Protein AF-A0A6J6JQT6-F1 (afdb_monomer_lite)

Structure (mmCIF, N/CA/C/O backbone):
data_AF-A0A6J6JQT6-F1
#
_entry.id   AF-A0A6J6JQT6-F1
#
loop_
_atom_site.group_PDB
_atom_site.id
_atom_site.type_symbol
_atom_site.label_atom_id
_atom_site.label_alt_id
_atom_site.label_comp_id
_atom_site.label_asym_id
_atom_site.label_entity_id
_atom_site.label_seq_id
_atom_site.pdbx_PDB_ins_code
_atom_site.Cartn_x
_atom_site.Cartn_y
_atom_site.Cartn_z
_atom_site.occupancy
_atom_site.B_iso_or_equiv
_atom_site.auth_seq_id
_atom_site.auth_comp_id
_atom_site.auth_asym_id
_atom_site.auth_atom_id
_atom_site.pdbx_PDB_model_num
ATOM 1 N N . MET A 1 1 ? 18.005 -13.190 -7.954 1.00 59.72 1 MET A N 1
ATOM 2 C CA . MET A 1 1 ? 16.570 -12.938 -8.196 1.00 59.72 1 MET A CA 1
ATOM 3 C C . MET A 1 1 ? 15.894 -12.892 -6.841 1.00 59.72 1 MET A C 1
ATOM 5 O O . MET A 1 1 ? 16.070 -13.837 -6.083 1.00 59.72 1 MET A O 1
ATOM 9 N N . LEU A 1 2 ? 15.245 -11.779 -6.509 1.00 81.69 2 LEU A N 1
ATOM 10 C CA . LEU A 1 2 ? 14.696 -11.498 -5.175 1.00 81.69 2 LEU A CA 1
ATOM 11 C C . LEU A 1 2 ? 13.167 -11.343 -5.189 1.00 81.69 2 LEU A C 1
ATOM 13 O O . LEU A 1 2 ? 12.506 -11.721 -4.227 1.00 81.69 2 LEU A O 1
ATOM 17 N N . GLY A 1 3 ? 12.603 -10.911 -6.319 1.00 88.94 3 GLY A N 1
ATOM 18 C CA . GLY A 1 3 ? 11.165 -10.888 -6.566 1.00 88.94 3 GLY A CA 1
ATOM 19 C C . GLY A 1 3 ? 10.848 -11.055 -8.050 1.00 88.94 3 GLY A C 1
ATOM 20 O O . GLY A 1 3 ? 11.709 -10.833 -8.906 1.00 88.94 3 GLY A O 1
ATOM 21 N N . VAL A 1 4 ? 9.614 -11.452 -8.354 1.00 93.75 4 VAL A N 1
ATOM 22 C CA . VAL A 1 4 ? 9.109 -11.604 -9.723 1.00 93.75 4 VAL A CA 1
ATOM 23 C C . VAL A 1 4 ? 7.659 -11.160 -9.807 1.00 93.75 4 VAL A C 1
ATOM 25 O O . VAL A 1 4 ? 6.870 -11.430 -8.905 1.00 93.75 4 VAL A O 1
ATOM 28 N N . TYR A 1 5 ? 7.313 -10.516 -10.913 1.00 94.31 5 TYR A N 1
ATOM 29 C CA . TYR A 1 5 ? 5.941 -10.220 -11.293 1.00 94.31 5 TYR A CA 1
ATOM 30 C C . TYR A 1 5 ? 5.740 -10.631 -12.752 1.00 94.31 5 TYR A C 1
ATOM 32 O O . TYR A 1 5 ? 6.575 -10.318 -13.600 1.00 94.31 5 TYR A O 1
ATOM 40 N N . ALA A 1 6 ? 4.641 -11.316 -13.061 1.00 92.25 6 ALA A N 1
ATOM 41 C CA . ALA A 1 6 ? 4.298 -11.699 -14.425 1.00 92.25 6 ALA A CA 1
ATOM 42 C C . ALA A 1 6 ? 2.807 -11.464 -14.691 1.00 92.25 6 ALA A C 1
ATOM 44 O O . ALA A 1 6 ? 1.964 -11.843 -13.879 1.00 92.25 6 ALA A O 1
ATOM 45 N N . ALA A 1 7 ? 2.492 -10.857 -15.835 1.00 88.38 7 ALA A N 1
ATOM 46 C CA . ALA A 1 7 ? 1.126 -10.629 -16.296 1.00 88.38 7 ALA A CA 1
ATOM 47 C C . ALA A 1 7 ? 1.076 -10.666 -17.830 1.00 88.38 7 ALA A C 1
ATOM 49 O O . ALA A 1 7 ? 1.768 -9.905 -18.509 1.00 88.38 7 ALA A O 1
ATOM 50 N N . GLY A 1 8 ? 0.258 -11.561 -18.391 1.00 90.94 8 GLY A N 1
ATOM 51 C CA . GLY A 1 8 ? 0.246 -11.811 -19.834 1.00 90.94 8 GLY A CA 1
ATOM 52 C C . GLY A 1 8 ? 1.621 -12.274 -20.328 1.00 90.94 8 GLY A C 1
ATOM 53 O O . GLY A 1 8 ? 2.189 -13.216 -19.782 1.00 90.94 8 GLY A O 1
ATOM 54 N N . SER A 1 9 ? 2.165 -11.602 -21.346 1.00 91.50 9 SER A N 1
ATOM 55 C CA . SER A 1 9 ? 3.525 -11.847 -21.846 1.00 91.50 9 SER A CA 1
ATOM 56 C C . SER A 1 9 ? 4.610 -11.032 -21.129 1.00 91.50 9 SER A C 1
ATOM 58 O O . SER A 1 9 ? 5.791 -11.215 -21.429 1.00 91.50 9 SER A O 1
ATOM 60 N N . ALA A 1 10 ? 4.246 -10.134 -20.209 1.00 93.00 10 ALA A N 1
ATOM 61 C CA . ALA A 1 10 ? 5.206 -9.328 -19.467 1.00 93.00 10 ALA A CA 1
ATOM 62 C C . ALA A 1 10 ? 5.731 -10.093 -18.243 1.00 93.00 10 ALA A C 1
ATOM 64 O O . ALA A 1 10 ? 4.945 -10.605 -17.444 1.00 93.00 10 ALA A O 1
ATOM 65 N N . VAL A 1 11 ? 7.054 -10.145 -18.083 1.00 96.88 11 VAL A N 1
ATOM 66 C CA . VAL A 1 11 ? 7.742 -10.746 -16.931 1.00 96.88 11 VAL A CA 1
ATOM 67 C C . VAL A 1 11 ? 8.804 -9.774 -16.436 1.00 96.88 11 VAL A C 1
ATOM 69 O O . VAL A 1 11 ? 9.695 -9.384 -17.186 1.00 96.88 11 VAL A O 1
ATOM 72 N N . TYR A 1 12 ? 8.730 -9.419 -15.161 1.00 97.25 12 TYR A N 1
ATOM 73 C CA . TYR A 1 12 ? 9.659 -8.529 -14.480 1.00 97.25 12 TYR A CA 1
ATOM 74 C C . TYR A 1 12 ? 10.339 -9.303 -13.351 1.00 97.25 12 TYR A C 1
ATOM 76 O O . TYR A 1 12 ? 9.660 -9.904 -12.520 1.00 97.25 12 TYR A O 1
ATOM 84 N N . ALA A 1 13 ? 11.669 -9.287 -13.300 1.00 97.50 13 ALA A N 1
ATOM 85 C CA . ALA A 1 13 ? 12.460 -9.977 -12.288 1.00 97.50 13 ALA A CA 1
ATOM 86 C C . ALA A 1 13 ? 13.424 -9.000 -11.603 1.00 97.50 13 ALA A C 1
ATOM 88 O O . ALA A 1 13 ? 14.308 -8.426 -12.239 1.00 97.50 13 ALA A O 1
ATOM 89 N N . ALA A 1 14 ? 13.258 -8.831 -10.293 1.00 97.38 14 ALA A N 1
ATOM 90 C CA . ALA A 1 14 ? 14.135 -8.022 -9.458 1.00 97.38 14 ALA A CA 1
ATOM 91 C C . ALA A 1 14 ? 15.406 -8.825 -9.113 1.00 97.38 14 ALA A C 1
ATOM 93 O O . ALA A 1 14 ? 15.328 -9.991 -8.695 1.00 97.38 14 ALA A O 1
ATOM 94 N N . THR A 1 15 ? 16.587 -8.245 -9.335 1.00 97.31 15 THR A N 1
ATOM 95 C CA . THR A 1 15 ? 17.886 -8.919 -9.177 1.00 97.31 15 THR A CA 1
ATOM 96 C C . THR A 1 15 ? 18.886 -8.060 -8.395 1.00 97.31 15 THR A C 1
ATOM 98 O O . THR A 1 15 ? 18.597 -6.920 -8.054 1.00 97.31 15 THR A O 1
ATOM 101 N N . PHE A 1 16 ? 20.068 -8.607 -8.095 1.00 97.00 16 PHE A N 1
ATOM 102 C CA . PHE A 1 16 ? 21.152 -7.838 -7.472 1.00 97.00 16 PHE A CA 1
ATOM 103 C C . PHE A 1 16 ? 21.826 -6.850 -8.446 1.00 97.00 16 PHE A C 1
ATOM 105 O O . PHE A 1 16 ? 22.481 -5.915 -7.996 1.00 97.00 16 PHE A O 1
ATOM 112 N N . ASP A 1 17 ? 21.634 -7.037 -9.756 1.00 96.88 17 ASP A N 1
ATOM 113 C CA . ASP A 1 17 ? 22.326 -6.316 -10.831 1.00 96.88 17 ASP A CA 1
ATOM 114 C C . ASP A 1 17 ? 21.350 -5.557 -11.753 1.00 96.88 17 ASP A C 1
ATOM 116 O O . ASP A 1 17 ? 21.693 -5.194 -12.877 1.00 96.88 17 ASP A O 1
ATOM 120 N N . GLY A 1 18 ? 20.117 -5.325 -11.297 1.00 97.56 18 GLY A N 1
ATOM 121 C CA . GLY A 1 18 ? 19.094 -4.550 -11.994 1.00 97.56 18 GLY A CA 1
ATOM 122 C C . GLY A 1 18 ? 17.695 -5.166 -11.964 1.00 97.56 18 GLY A C 1
ATOM 123 O O . GLY A 1 18 ? 17.427 -6.188 -11.319 1.00 97.56 18 GLY A O 1
ATOM 124 N N . LEU A 1 19 ? 16.793 -4.535 -12.713 1.00 98.38 19 LEU A N 1
ATOM 125 C CA . LEU A 1 19 ? 15.459 -5.037 -13.022 1.00 98.38 19 LEU A CA 1
ATOM 126 C C . LEU A 1 19 ? 15.453 -5.644 -14.432 1.00 98.38 19 LEU A C 1
ATOM 128 O O . LEU A 1 19 ? 15.528 -4.927 -15.426 1.00 98.38 19 LEU A O 1
ATOM 132 N N . SER A 1 20 ? 15.323 -6.963 -14.530 1.00 98.06 20 SER A N 1
ATOM 133 C CA . SER A 1 20 ? 15.205 -7.666 -15.811 1.00 98.06 20 SER A CA 1
ATOM 134 C C . SER A 1 20 ? 13.759 -7.685 -16.299 1.00 98.06 20 SER A C 1
ATOM 136 O O . SER A 1 20 ? 12.871 -8.131 -15.576 1.00 98.06 20 SER A O 1
ATOM 138 N N . ILE A 1 21 ? 13.523 -7.220 -17.527 1.00 97.81 21 ILE A N 1
ATOM 139 C CA . ILE A 1 21 ? 12.191 -7.054 -18.122 1.00 97.81 21 ILE A CA 1
ATOM 140 C C . ILE A 1 21 ? 12.086 -7.859 -19.418 1.00 97.81 21 ILE A C 1
ATOM 142 O O . ILE A 1 21 ? 12.904 -7.705 -20.321 1.00 97.81 21 ILE A O 1
ATOM 146 N N . SER A 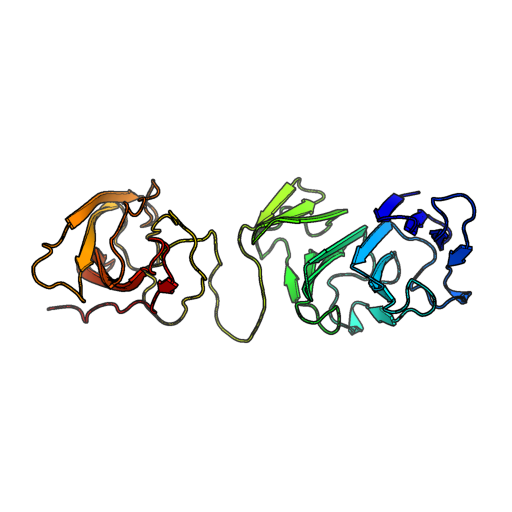1 22 ? 11.048 -8.680 -19.532 1.00 97.44 22 SER A N 1
ATOM 147 C CA . SER A 1 22 ? 10.630 -9.355 -20.759 1.00 97.44 22 SER A CA 1
ATOM 148 C C . SER A 1 22 ? 9.206 -8.945 -21.120 1.00 97.44 22 SER A C 1
ATOM 150 O O . SER A 1 22 ? 8.365 -8.779 -20.240 1.00 97.44 22 SER A O 1
ATOM 152 N N . THR A 1 23 ? 8.922 -8.823 -22.415 1.00 95.56 23 THR A N 1
ATOM 153 C CA . THR A 1 23 ? 7.579 -8.558 -22.967 1.00 95.56 23 THR A CA 1
ATOM 154 C C . THR A 1 23 ? 7.063 -9.702 -23.848 1.00 95.56 23 THR A C 1
ATOM 156 O O . THR A 1 23 ? 5.950 -9.630 -24.370 1.00 95.56 23 THR A O 1
ATOM 159 N N . ASN A 1 24 ? 7.854 -10.770 -24.005 1.00 95.56 24 ASN A N 1
ATOM 160 C CA . ASN A 1 24 ? 7.609 -11.905 -24.899 1.00 95.56 24 ASN A CA 1
ATOM 161 C C . ASN A 1 24 ? 7.579 -13.254 -24.155 1.00 95.56 24 ASN A C 1
ATOM 163 O O . ASN A 1 24 ? 8.076 -14.262 -24.651 1.00 95.56 24 ASN A O 1
ATOM 167 N N . GLY A 1 25 ? 7.002 -13.272 -22.950 1.00 93.69 25 GLY A N 1
ATOM 168 C CA . GLY A 1 25 ? 6.799 -14.489 -22.159 1.00 93.69 25 GLY A CA 1
ATOM 169 C C . GLY A 1 25 ? 8.083 -15.065 -21.557 1.00 93.69 25 GLY A C 1
ATOM 170 O O . GLY A 1 25 ? 8.143 -16.260 -21.289 1.00 93.69 25 GLY A O 1
ATOM 171 N N . GLY A 1 26 ? 9.117 -14.239 -21.368 1.00 95.56 26 GLY A N 1
ATOM 172 C CA . GLY A 1 26 ? 10.417 -14.669 -20.850 1.00 95.56 26 GLY A CA 1
ATOM 173 C C . GLY A 1 26 ? 11.384 -15.213 -21.907 1.00 95.56 26 GLY A C 1
ATOM 174 O O . GLY A 1 26 ? 12.436 -15.724 -21.536 1.00 95.56 26 GLY A O 1
ATOM 175 N N . ALA A 1 27 ? 11.076 -15.106 -23.206 1.00 96.12 27 ALA A N 1
ATOM 176 C CA . ALA A 1 27 ? 11.981 -15.568 -24.265 1.00 96.12 27 ALA A CA 1
ATOM 177 C C . ALA A 1 27 ? 13.254 -14.704 -24.384 1.00 96.12 27 ALA A C 1
ATOM 179 O O . ALA A 1 27 ? 14.331 -15.222 -24.670 1.00 96.12 27 ALA A O 1
ATOM 180 N N . THR A 1 28 ? 13.151 -13.394 -24.135 1.00 96.94 28 THR A N 1
ATOM 181 C CA . THR A 1 28 ? 14.297 -12.473 -24.021 1.00 96.94 28 THR A CA 1
ATOM 182 C C . THR A 1 28 ? 14.078 -11.470 -22.895 1.00 96.94 28 THR A C 1
ATOM 184 O O . THR A 1 28 ? 12.943 -11.040 -22.679 1.00 96.94 28 THR A O 1
ATOM 187 N N . PHE A 1 29 ? 15.159 -11.034 -22.244 1.00 97.56 29 PHE A N 1
ATOM 188 C CA . PHE A 1 29 ? 15.132 -10.020 -21.187 1.00 97.56 29 PHE A CA 1
ATOM 189 C C . PHE A 1 29 ? 16.050 -8.837 -21.514 1.00 97.56 29 PHE A C 1
ATOM 191 O O . PHE A 1 29 ? 17.183 -9.028 -21.952 1.00 97.56 29 PHE A O 1
ATOM 198 N N . THR A 1 30 ? 15.577 -7.630 -21.218 1.00 97.75 30 THR A N 1
ATOM 199 C CA . THR A 1 30 ? 16.367 -6.396 -21.156 1.00 97.75 30 THR A CA 1
ATOM 200 C C . THR A 1 30 ? 16.571 -6.049 -19.687 1.00 97.75 30 THR A C 1
ATOM 202 O O . THR A 1 30 ? 15.594 -5.889 -18.957 1.00 97.75 30 THR A O 1
ATOM 205 N N . ASN A 1 31 ? 17.819 -5.946 -19.231 1.00 97.88 31 ASN A N 1
ATOM 206 C CA . ASN A 1 31 ? 18.116 -5.561 -17.852 1.00 97.88 31 ASN A CA 1
ATOM 207 C C . ASN A 1 31 ? 18.202 -4.035 -17.716 1.00 97.88 31 ASN A C 1
ATOM 209 O O . ASN A 1 31 ? 18.807 -3.380 -18.561 1.00 97.88 31 ASN A O 1
ATOM 213 N N . LYS A 1 32 ? 17.597 -3.488 -16.660 1.00 98.50 32 LYS A N 1
ATOM 214 C CA . LYS A 1 32 ? 17.562 -2.059 -16.339 1.00 98.50 32 LYS A CA 1
ATOM 215 C C . LYS A 1 32 ? 18.383 -1.768 -15.094 1.00 98.50 32 LYS A C 1
ATOM 217 O O . LYS A 1 32 ? 18.216 -2.431 -14.074 1.00 98.50 32 LYS A O 1
ATOM 222 N N . THR A 1 33 ? 19.260 -0.778 -15.191 1.00 98.62 33 THR A N 1
ATOM 223 C CA . THR A 1 33 ? 20.278 -0.435 -14.187 1.00 98.62 33 THR A CA 1
ATOM 224 C C . THR A 1 33 ? 20.211 1.047 -13.814 1.00 98.62 33 THR A C 1
ATOM 226 O O . THR A 1 33 ? 19.393 1.796 -14.350 1.00 98.62 33 THR A O 1
ATOM 229 N N . THR A 1 34 ? 21.091 1.513 -12.928 1.00 98.56 34 THR A N 1
ATOM 230 C CA . THR A 1 34 ? 21.262 2.949 -12.640 1.00 98.56 34 THR A CA 1
ATOM 231 C C . THR A 1 34 ? 21.617 3.780 -13.879 1.00 98.56 34 THR A C 1
ATOM 233 O O . THR A 1 34 ? 21.259 4.953 -13.937 1.00 98.56 34 THR A O 1
ATOM 236 N N . VAL A 1 35 ? 22.244 3.183 -14.903 1.00 98.31 35 VAL A N 1
ATOM 237 C CA . VAL A 1 35 ? 22.503 3.837 -16.203 1.00 98.31 35 VAL A CA 1
ATOM 238 C C . VAL A 1 35 ? 21.197 4.104 -16.967 1.00 98.31 35 VAL A C 1
ATOM 240 O O . VAL A 1 35 ? 21.092 5.100 -17.676 1.00 98.31 35 VAL A O 1
ATOM 243 N N . ASP A 1 36 ? 20.179 3.262 -16.771 1.00 98.19 36 ASP A N 1
ATOM 244 C CA . ASP A 1 36 ? 18.822 3.427 -17.307 1.00 98.19 36 ASP A CA 1
ATOM 245 C C . ASP A 1 36 ? 17.903 4.269 -16.394 1.00 98.19 36 ASP A C 1
ATOM 247 O O . ASP A 1 36 ? 16.705 4.380 -16.654 1.00 98.19 36 ASP A O 1
ATOM 251 N N . GLY A 1 37 ? 18.434 4.830 -15.301 1.00 98.25 37 GLY A N 1
ATOM 252 C CA . GLY A 1 37 ? 17.683 5.634 -14.333 1.00 98.25 37 GLY A CA 1
ATOM 253 C C . GLY A 1 37 ? 17.068 4.869 -13.155 1.00 98.25 37 GLY A C 1
ATOM 254 O O . GLY A 1 37 ? 16.371 5.488 -12.353 1.00 98.25 37 GLY A O 1
ATOM 255 N N . LEU A 1 38 ? 17.319 3.562 -12.997 1.00 98.56 38 LEU A N 1
ATOM 256 C CA . LEU A 1 38 ? 16.889 2.809 -11.806 1.00 98.56 38 LEU A CA 1
ATOM 257 C C . LEU A 1 38 ? 17.556 3.377 -10.534 1.00 98.56 38 LEU A C 1
ATOM 259 O O . LEU A 1 38 ? 18.716 3.779 -10.567 1.00 98.56 38 LEU A O 1
ATOM 263 N N . GLY A 1 39 ? 16.853 3.392 -9.398 1.00 97.81 39 GLY A N 1
ATOM 264 C CA . GLY A 1 39 ? 17.339 4.023 -8.160 1.00 97.81 39 GLY A CA 1
ATOM 265 C C . GLY A 1 39 ? 18.561 3.331 -7.545 1.00 97.81 39 GLY A C 1
ATOM 266 O O . GLY A 1 39 ? 19.417 3.983 -6.948 1.00 97.81 39 GLY A O 1
ATOM 267 N N . ASN A 1 40 ? 18.672 2.013 -7.718 1.00 98.62 40 ASN A N 1
ATOM 268 C CA . ASN A 1 40 ? 19.854 1.212 -7.402 1.00 98.62 40 ASN A CA 1
ATOM 269 C C . ASN A 1 40 ? 19.818 -0.091 -8.217 1.00 98.62 40 ASN A C 1
ATOM 271 O O . ASN A 1 40 ? 18.737 -0.570 -8.553 1.00 98.62 40 ASN A O 1
ATOM 275 N N . ASN A 1 41 ? 20.977 -0.687 -8.507 1.00 98.31 41 ASN A N 1
ATOM 276 C CA . ASN A 1 41 ? 21.049 -1.986 -9.184 1.00 98.31 41 ASN A CA 1
ATOM 277 C C . ASN A 1 41 ? 20.504 -3.131 -8.311 1.00 98.31 41 ASN A C 1
ATOM 279 O O . ASN A 1 41 ? 19.934 -4.079 -8.842 1.00 98.31 41 ASN A O 1
ATOM 283 N N . VAL A 1 42 ? 20.608 -3.041 -6.982 1.00 98.31 42 VAL A N 1
ATOM 284 C CA . VAL A 1 42 ? 20.002 -4.030 -6.085 1.00 98.31 42 VAL A CA 1
ATOM 285 C C . VAL A 1 42 ? 18.502 -3.765 -5.977 1.00 98.31 42 VAL A C 1
ATOM 287 O O . VAL A 1 42 ? 18.066 -2.868 -5.251 1.00 98.31 42 VAL A O 1
ATOM 290 N N . ALA A 1 43 ? 17.714 -4.569 -6.691 1.00 98.00 43 ALA A N 1
ATOM 291 C CA . ALA A 1 43 ? 16.259 -4.590 -6.641 1.00 98.00 43 ALA A CA 1
ATOM 292 C C . ALA A 1 43 ? 15.771 -5.824 -5.858 1.00 98.00 43 ALA A C 1
ATOM 294 O O . ALA A 1 43 ? 15.949 -6.968 -6.283 1.00 98.00 43 ALA A O 1
ATOM 295 N N . HIS A 1 44 ? 15.122 -5.595 -4.714 1.00 97.69 44 HIS A N 1
ATOM 296 C CA . HIS A 1 44 ? 14.596 -6.645 -3.830 1.00 97.69 44 HIS A CA 1
ATOM 297 C C . HIS A 1 44 ? 13.224 -7.159 -4.262 1.00 97.69 44 HIS A C 1
ATOM 299 O O . HIS A 1 44 ? 12.919 -8.334 -4.081 1.00 97.69 44 HIS A O 1
ATOM 305 N N . GLY A 1 45 ? 12.398 -6.301 -4.859 1.00 97.25 45 GLY A N 1
ATOM 306 C CA . GLY A 1 45 ? 11.038 -6.651 -5.254 1.00 97.25 45 GLY A CA 1
ATOM 307 C C . GLY A 1 45 ? 10.559 -5.850 -6.454 1.00 97.25 45 GLY A C 1
ATOM 308 O O . GLY A 1 45 ? 11.050 -4.755 -6.724 1.00 97.25 45 GLY A O 1
ATOM 309 N N . VAL A 1 46 ? 9.583 -6.401 -7.171 1.00 98.06 46 VAL A N 1
ATOM 310 C CA . VAL A 1 46 ? 8.916 -5.729 -8.285 1.00 98.06 46 VAL A CA 1
ATOM 311 C C . VAL A 1 46 ? 7.424 -6.026 -8.261 1.00 98.06 46 VAL A C 1
ATOM 313 O O . VAL A 1 46 ? 7.010 -7.139 -7.940 1.00 98.06 46 VAL A O 1
ATOM 316 N N . TYR A 1 47 ? 6.631 -5.026 -8.621 1.00 97.38 47 TYR A N 1
ATOM 317 C CA . TYR A 1 47 ? 5.199 -5.141 -8.860 1.00 97.38 47 TYR A CA 1
ATOM 318 C C . TYR A 1 47 ? 4.834 -4.316 -10.095 1.00 97.38 47 TYR A C 1
ATOM 320 O O . TYR A 1 47 ? 5.456 -3.283 -10.339 1.00 97.38 47 TYR A O 1
ATOM 328 N N . ALA A 1 48 ? 3.831 -4.733 -10.864 1.00 94.00 48 ALA A N 1
ATOM 329 C CA . ALA A 1 48 ? 3.318 -3.932 -11.972 1.00 94.00 48 ALA A CA 1
ATOM 330 C C . ALA A 1 48 ? 1.786 -3.855 -11.955 1.00 94.00 48 ALA A C 1
ATOM 332 O O . ALA A 1 48 ? 1.104 -4.764 -11.484 1.00 94.00 48 ALA A O 1
ATOM 333 N N . ALA A 1 49 ? 1.252 -2.751 -12.472 1.00 88.31 49 ALA A N 1
ATOM 334 C CA . ALA A 1 49 ? -0.174 -2.507 -12.642 1.00 88.31 49 ALA A CA 1
ATOM 335 C C . ALA A 1 49 ? -0.391 -1.750 -13.961 1.00 88.31 49 ALA A C 1
ATOM 337 O O . ALA A 1 49 ? -0.058 -0.571 -14.077 1.00 88.31 49 ALA A O 1
ATOM 338 N N . GLY A 1 50 ? -0.914 -2.438 -14.980 1.00 88.94 50 GLY A N 1
ATOM 339 C CA . GLY A 1 50 ? -0.954 -1.899 -16.343 1.00 88.94 50 GLY A CA 1
ATOM 340 C C . GLY A 1 50 ? 0.461 -1.693 -16.896 1.00 88.94 50 GLY A C 1
ATOM 341 O O . GLY A 1 50 ? 1.276 -2.612 -16.848 1.00 88.94 50 GLY A O 1
ATOM 342 N N . SER A 1 51 ? 0.756 -0.493 -17.404 1.00 89.94 51 SER A N 1
ATOM 343 C CA . SER A 1 51 ? 2.110 -0.092 -17.817 1.00 89.94 51 SER A CA 1
ATOM 344 C C . SER A 1 51 ? 2.990 0.386 -16.658 1.00 89.94 51 SER A C 1
ATOM 346 O O . SER A 1 51 ? 4.192 0.565 -16.854 1.00 89.94 51 SER A O 1
ATOM 348 N N . THR A 1 52 ? 2.425 0.606 -15.466 1.00 95.56 52 THR A N 1
ATOM 349 C CA . THR A 1 52 ? 3.184 1.134 -14.332 1.00 95.56 52 THR A CA 1
ATOM 350 C C . THR A 1 52 ? 3.958 0.019 -13.640 1.00 95.56 52 THR A C 1
ATOM 352 O O . THR A 1 52 ? 3.368 -0.963 -13.190 1.00 95.56 52 THR A O 1
ATOM 355 N N . VAL A 1 53 ? 5.275 0.180 -13.530 1.00 97.81 53 VAL A N 1
ATOM 356 C CA . VAL A 1 53 ? 6.209 -0.767 -12.915 1.00 97.81 53 VAL A CA 1
ATOM 357 C C . VAL A 1 53 ? 6.847 -0.116 -11.695 1.00 97.81 53 VAL A C 1
ATOM 359 O O . VAL A 1 53 ? 7.413 0.973 -11.779 1.00 97.81 53 VAL A O 1
ATOM 362 N N . TYR A 1 54 ? 6.787 -0.810 -10.565 1.00 98.44 54 TYR A N 1
ATOM 363 C CA . TYR A 1 54 ? 7.349 -0.390 -9.290 1.00 98.44 54 TYR A CA 1
ATOM 364 C C . TYR A 1 54 ? 8.491 -1.333 -8.914 1.00 98.44 54 TYR A C 1
ATOM 366 O O . TYR A 1 54 ? 8.262 -2.533 -8.765 1.00 98.44 54 TYR A O 1
ATOM 374 N N . ALA A 1 55 ? 9.701 -0.810 -8.727 1.00 98.62 55 ALA A N 1
ATOM 375 C CA . ALA A 1 55 ? 10.861 -1.577 -8.283 1.00 98.62 55 ALA A CA 1
ATOM 376 C C . ALA A 1 55 ? 11.333 -1.097 -6.907 1.00 98.62 55 ALA A C 1
ATOM 378 O O . ALA A 1 55 ? 11.701 0.063 -6.720 1.00 98.62 55 ALA A O 1
ATOM 379 N N . ALA A 1 56 ? 11.318 -2.008 -5.939 1.00 98.62 56 ALA A N 1
ATOM 380 C CA . ALA A 1 56 ? 11.832 -1.800 -4.594 1.00 98.62 56 ALA A CA 1
ATOM 381 C C . ALA A 1 56 ? 13.353 -2.015 -4.602 1.00 98.62 56 ALA A C 1
ATOM 383 O O . ALA A 1 56 ? 13.802 -3.133 -4.862 1.00 98.62 56 ALA A O 1
ATOM 384 N N . THR A 1 57 ? 14.136 -0.961 -4.355 1.00 98.75 57 THR A N 1
ATOM 385 C CA . THR A 1 57 ? 15.605 -0.986 -4.463 1.00 98.75 57 THR A CA 1
ATOM 386 C C . THR A 1 57 ? 16.295 -0.527 -3.174 1.00 98.75 57 THR A C 1
ATOM 388 O O . THR A 1 57 ? 15.664 0.065 -2.299 1.00 98.75 57 THR A O 1
ATOM 391 N N . ASP A 1 58 ? 17.610 -0.741 -3.064 1.00 98.44 58 ASP A N 1
ATOM 392 C CA . ASP A 1 58 ? 18.427 -0.169 -1.973 1.00 98.44 58 ASP A CA 1
ATOM 393 C C . ASP A 1 58 ? 18.568 1.371 -2.035 1.00 98.44 58 ASP A C 1
ATOM 395 O O . ASP A 1 58 ? 19.003 1.994 -1.066 1.00 98.44 58 ASP A O 1
ATOM 399 N N . GLY A 1 59 ? 18.214 1.996 -3.165 1.00 97.94 59 GLY A N 1
ATOM 400 C CA . GLY A 1 59 ? 18.282 3.447 -3.393 1.00 97.94 59 GLY A CA 1
ATOM 401 C C . GLY A 1 59 ? 16.928 4.156 -3.355 1.00 97.94 59 GLY A C 1
ATOM 402 O O . GLY A 1 59 ? 16.863 5.344 -3.664 1.00 97.94 59 GLY A O 1
ATOM 403 N N . GLY A 1 60 ? 15.857 3.446 -3.000 1.00 98.56 60 GLY A N 1
ATOM 404 C CA . GLY A 1 60 ? 14.495 3.962 -2.954 1.00 98.56 60 GLY A CA 1
ATOM 405 C C . GLY A 1 60 ? 13.498 3.108 -3.733 1.00 98.56 60 GLY A C 1
ATOM 406 O O . GLY A 1 60 ? 13.791 1.990 -4.170 1.00 98.56 60 GLY A O 1
ATOM 407 N N . LEU A 1 61 ? 12.301 3.658 -3.926 1.00 98.81 61 LEU A N 1
ATOM 408 C CA . LEU A 1 61 ? 11.280 3.083 -4.797 1.00 98.81 61 LEU A CA 1
ATOM 409 C C . LEU A 1 61 ? 11.379 3.721 -6.188 1.00 98.81 61 LEU A C 1
ATOM 411 O O . LEU A 1 61 ? 11.116 4.912 -6.341 1.00 98.81 61 LEU A O 1
ATOM 415 N N . SER A 1 62 ? 11.724 2.934 -7.204 1.00 98.81 62 SER A N 1
ATOM 416 C CA . SER A 1 62 ? 11.684 3.373 -8.602 1.00 98.81 62 SER A CA 1
ATOM 417 C C . SER A 1 62 ? 10.302 3.121 -9.194 1.00 98.81 62 SER A C 1
ATOM 419 O O . SER A 1 62 ? 9.788 2.006 -9.114 1.00 98.81 62 SER A O 1
ATOM 421 N N . ILE A 1 63 ? 9.715 4.143 -9.812 1.00 98.56 63 ILE A N 1
ATOM 422 C CA . ILE A 1 63 ? 8.393 4.102 -10.440 1.00 98.56 63 ILE A CA 1
ATOM 423 C C . ILE A 1 63 ? 8.545 4.456 -11.917 1.00 98.56 63 ILE A C 1
ATOM 425 O O . ILE A 1 63 ? 8.986 5.551 -12.258 1.00 98.56 63 ILE A O 1
ATOM 429 N N . SER A 1 64 ? 8.168 3.538 -12.795 1.00 98.38 64 SER A N 1
ATOM 430 C CA . SER A 1 64 ? 8.059 3.756 -14.237 1.00 98.38 64 SER A CA 1
ATOM 431 C C . SER A 1 64 ? 6.587 3.729 -14.627 1.00 98.38 64 SER A C 1
ATOM 433 O O . SER A 1 64 ? 5.881 2.819 -14.211 1.00 98.38 64 SER A O 1
ATOM 435 N N . ALA A 1 65 ? 6.117 4.683 -15.432 1.00 96.12 65 ALA A N 1
ATOM 436 C CA . ALA A 1 65 ? 4.756 4.670 -15.991 1.00 96.12 65 ALA A CA 1
ATOM 437 C C . ALA A 1 65 ? 4.683 4.025 -17.395 1.00 96.12 65 ALA A C 1
ATOM 439 O O . ALA A 1 65 ? 3.594 3.827 -17.939 1.00 96.12 65 ALA A O 1
ATOM 440 N N . ASP A 1 66 ? 5.840 3.715 -17.984 1.00 96.06 66 ASP A N 1
ATOM 441 C CA . ASP A 1 66 ? 6.049 3.406 -19.403 1.00 96.06 66 ASP A CA 1
ATOM 442 C C . ASP A 1 66 ? 6.639 1.998 -19.638 1.00 96.06 66 ASP A C 1
ATOM 444 O O . ASP A 1 66 ? 7.337 1.754 -20.621 1.00 96.06 66 ASP A O 1
ATOM 448 N N . GLY A 1 67 ? 6.347 1.046 -18.743 1.00 94.69 67 GLY A N 1
ATOM 449 C CA . GLY A 1 67 ? 6.775 -0.354 -18.865 1.00 94.69 67 GLY A CA 1
ATOM 450 C C . GLY A 1 67 ? 8.249 -0.612 -18.528 1.00 94.69 67 GLY A C 1
ATOM 451 O O . GLY A 1 67 ? 8.776 -1.674 -18.856 1.00 94.69 67 GLY A O 1
ATOM 452 N N . GLY A 1 68 ? 8.919 0.338 -17.874 1.00 96.44 68 GLY A N 1
ATOM 453 C CA . GLY A 1 68 ? 10.339 0.287 -17.517 1.00 96.44 68 GLY A CA 1
ATOM 454 C C . GLY A 1 68 ? 11.271 0.975 -18.518 1.00 96.44 68 GLY A C 1
ATOM 455 O O . GLY A 1 68 ? 12.456 0.633 -18.565 1.00 96.44 68 GLY A O 1
ATOM 456 N N . ALA A 1 69 ? 10.771 1.908 -19.336 1.00 96.31 69 ALA A N 1
ATOM 457 C CA . ALA A 1 69 ? 11.608 2.688 -20.248 1.00 96.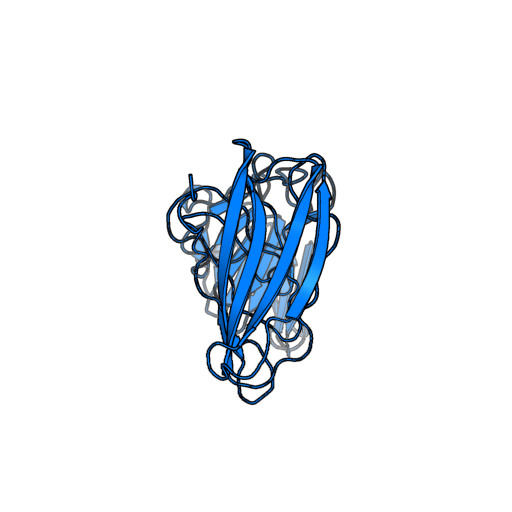31 69 ALA A CA 1
ATOM 458 C C . ALA A 1 69 ? 12.275 3.881 -19.537 1.00 96.31 69 ALA A C 1
ATOM 460 O O . ALA A 1 69 ? 13.464 4.113 -19.759 1.00 96.31 69 ALA A O 1
ATOM 461 N N . THR A 1 70 ? 11.553 4.569 -18.646 1.00 97.81 70 THR A N 1
ATOM 462 C CA . THR A 1 70 ? 12.061 5.631 -17.761 1.00 97.81 70 THR A CA 1
ATOM 463 C C . THR A 1 70 ? 11.594 5.426 -16.316 1.00 97.81 70 THR A C 1
ATOM 465 O O . THR A 1 70 ? 10.573 4.784 -16.073 1.00 97.81 70 THR A O 1
ATOM 468 N N . PHE A 1 71 ? 12.337 5.963 -15.341 1.00 98.56 71 PHE A N 1
ATOM 469 C CA . PHE A 1 71 ? 12.049 5.803 -13.909 1.00 98.56 71 PHE A CA 1
ATOM 470 C C . PHE A 1 71 ? 12.109 7.139 -13.158 1.00 98.56 71 PHE A C 1
ATOM 472 O O . PHE A 1 71 ? 13.066 7.901 -13.293 1.00 98.56 71 PHE A O 1
ATOM 479 N N . ALA A 1 72 ? 11.118 7.382 -12.303 1.00 98.31 72 ALA A N 1
ATOM 480 C CA . ALA A 1 72 ? 11.154 8.380 -11.242 1.00 98.31 72 ALA A CA 1
ATOM 481 C C . ALA A 1 72 ? 11.489 7.684 -9.915 1.00 98.31 72 ALA A C 1
ATOM 483 O O . ALA A 1 72 ? 10.824 6.723 -9.530 1.00 98.31 72 ALA A O 1
ATOM 484 N N . ASN A 1 73 ? 12.516 8.157 -9.211 1.00 98.56 73 ASN A N 1
ATOM 485 C CA . ASN A 1 73 ? 12.992 7.534 -7.975 1.00 98.56 73 ASN A CA 1
ATOM 486 C C . ASN A 1 73 ? 12.483 8.294 -6.753 1.00 98.56 73 ASN A C 1
ATOM 488 O O . ASN A 1 73 ? 12.570 9.518 -6.707 1.00 98.56 73 ASN A O 1
ATOM 492 N N . LYS A 1 74 ? 11.963 7.555 -5.773 1.00 98.44 74 LYS A N 1
ATOM 493 C CA . LYS A 1 74 ? 11.420 8.075 -4.519 1.00 98.44 74 LYS A CA 1
ATOM 494 C C . LYS A 1 74 ? 12.288 7.648 -3.353 1.00 98.44 74 LYS A C 1
ATOM 496 O O . LYS A 1 74 ? 12.668 6.484 -3.260 1.00 98.44 74 LYS A O 1
ATOM 501 N N . THR A 1 75 ? 12.590 8.595 -2.478 1.00 98.44 75 THR A N 1
ATOM 502 C CA . THR A 1 75 ? 13.569 8.477 -1.392 1.00 98.44 75 THR A CA 1
ATOM 503 C C . THR A 1 75 ? 12.986 8.980 -0.069 1.00 98.44 75 THR A C 1
ATOM 505 O O . THR A 1 75 ? 11.836 9.414 0.003 1.00 98.44 75 THR A O 1
ATOM 508 N N . THR A 1 76 ? 13.784 8.988 0.998 1.00 97.44 76 THR A N 1
ATOM 509 C CA . THR A 1 76 ? 13.447 9.672 2.257 1.00 97.44 76 THR A CA 1
ATOM 510 C C . THR A 1 76 ? 13.213 11.176 2.077 1.00 97.44 76 THR A C 1
ATOM 512 O O . THR A 1 76 ? 12.489 11.764 2.873 1.00 97.44 76 THR A O 1
ATOM 515 N N . ALA A 1 77 ? 13.776 11.811 1.037 1.00 95.62 77 ALA A N 1
ATOM 516 C CA . ALA A 1 77 ? 13.488 13.213 0.714 1.00 95.62 77 ALA A CA 1
ATOM 517 C C . ALA A 1 77 ? 12.064 13.409 0.149 1.00 95.62 77 ALA A C 1
ATOM 519 O O . ALA A 1 77 ? 11.490 14.483 0.299 1.00 95.62 77 ALA A O 1
ATOM 520 N N . ASP A 1 78 ? 11.478 12.357 -0.435 1.00 92.88 78 ASP A N 1
ATOM 521 C CA . ASP A 1 78 ? 10.087 12.291 -0.906 1.00 92.88 78 ASP A CA 1
ATOM 522 C C . ASP A 1 78 ? 9.119 11.734 0.163 1.00 92.88 78 ASP A C 1
ATOM 524 O O . ASP A 1 78 ? 7.936 11.524 -0.107 1.00 92.88 78 ASP A O 1
ATOM 528 N N . GLY A 1 79 ? 9.614 11.459 1.376 1.00 92.19 79 GLY A N 1
ATOM 529 C CA . GLY A 1 79 ? 8.821 10.965 2.504 1.00 92.19 79 GLY A CA 1
ATOM 530 C C . GLY A 1 79 ? 8.838 9.451 2.743 1.00 92.19 79 GLY A C 1
ATOM 531 O O . GLY A 1 79 ? 8.134 8.999 3.645 1.00 92.19 79 GLY A O 1
ATOM 532 N N . LEU A 1 80 ? 9.627 8.645 2.014 1.00 96.75 80 LEU A N 1
ATOM 533 C CA . LEU A 1 80 ? 9.798 7.226 2.377 1.00 96.75 80 LEU A CA 1
ATOM 534 C C . LEU A 1 80 ? 10.389 7.074 3.790 1.00 96.75 80 LEU A C 1
ATOM 536 O O . LEU A 1 80 ? 11.244 7.852 4.207 1.00 96.75 80 LEU A O 1
ATOM 540 N N . GLY A 1 81 ? 9.998 6.014 4.500 1.00 91.06 81 GLY A N 1
ATOM 541 C CA . GLY A 1 81 ? 10.512 5.700 5.838 1.00 91.06 81 GLY A CA 1
ATOM 542 C C . GLY A 1 81 ? 11.980 5.264 5.824 1.00 91.06 81 GLY A C 1
ATOM 543 O O . GLY A 1 81 ? 12.709 5.468 6.794 1.00 91.06 81 GLY A O 1
ATOM 544 N N . ASN A 1 82 ? 12.444 4.689 4.712 1.00 98.19 82 ASN A N 1
ATOM 545 C CA . ASN A 1 82 ? 13.854 4.423 4.448 1.00 98.19 82 ASN A CA 1
ATOM 546 C C . ASN A 1 82 ? 14.112 4.247 2.941 1.00 98.19 82 ASN A C 1
ATOM 548 O O . ASN A 1 82 ? 13.227 3.794 2.218 1.00 98.19 82 ASN A O 1
ATOM 552 N N . ASN A 1 83 ? 15.336 4.537 2.485 1.00 98.38 83 ASN A N 1
ATOM 553 C CA . ASN A 1 83 ? 15.744 4.297 1.094 1.00 98.38 83 ASN A CA 1
ATOM 554 C C . ASN A 1 83 ? 15.883 2.804 0.761 1.00 98.38 83 ASN A C 1
ATOM 556 O O . ASN A 1 83 ? 15.685 2.429 -0.385 1.00 98.38 83 ASN A O 1
ATOM 560 N N . VAL A 1 84 ? 16.178 1.937 1.735 1.00 98.44 84 VAL A N 1
ATOM 561 C CA . VAL A 1 84 ? 16.186 0.489 1.498 1.00 98.44 84 VAL A CA 1
ATOM 562 C C . VAL A 1 84 ? 14.749 -0.022 1.488 1.00 98.44 84 VAL A C 1
ATOM 564 O O . VAL A 1 84 ? 14.151 -0.254 2.548 1.00 98.44 84 VAL A O 1
ATOM 567 N N . VAL A 1 85 ? 14.210 -0.202 0.282 1.00 98.75 85 VAL A N 1
ATOM 568 C CA . VAL A 1 85 ? 12.879 -0.761 0.030 1.00 98.75 85 VAL A CA 1
ATOM 569 C C . VAL A 1 85 ? 13.026 -2.236 -0.339 1.00 98.75 85 VAL A C 1
ATOM 571 O O . VAL A 1 85 ? 13.697 -2.592 -1.304 1.00 98.75 85 VAL A O 1
ATOM 574 N N . ARG A 1 86 ? 12.396 -3.117 0.442 1.00 97.62 86 ARG A N 1
ATOM 575 C CA . ARG A 1 86 ? 12.506 -4.580 0.318 1.00 97.62 86 ARG A CA 1
ATOM 576 C C . ARG A 1 86 ? 11.390 -5.221 -0.494 1.00 97.62 86 ARG A C 1
ATOM 578 O O . ARG A 1 86 ? 11.582 -6.289 -1.061 1.00 97.62 86 ARG A O 1
ATOM 585 N N . GLY A 1 87 ? 10.233 -4.576 -0.556 1.00 97.44 87 GLY A N 1
ATOM 586 C CA . GLY A 1 87 ? 9.082 -5.062 -1.303 1.00 97.44 87 GLY A CA 1
ATOM 587 C C . GLY A 1 87 ? 8.117 -3.932 -1.619 1.00 97.44 87 GLY A C 1
ATOM 588 O O . GLY A 1 87 ? 8.114 -2.901 -0.947 1.00 97.44 87 GLY A O 1
ATOM 589 N N . VAL A 1 88 ? 7.300 -4.132 -2.646 1.00 98.12 88 VAL A N 1
ATOM 590 C CA . VAL A 1 88 ? 6.291 -3.167 -3.078 1.00 98.12 88 VAL A CA 1
ATOM 591 C C . VAL A 1 88 ? 5.021 -3.886 -3.516 1.00 98.12 88 VAL A C 1
ATOM 593 O O . VAL A 1 88 ? 5.083 -4.968 -4.096 1.00 98.12 88 VAL A O 1
ATOM 596 N N . TYR A 1 89 ? 3.877 -3.270 -3.238 1.00 95.69 89 TYR A N 1
ATOM 597 C CA . TYR A 1 89 ? 2.563 -3.676 -3.725 1.00 95.69 89 TYR A CA 1
ATOM 598 C C . TYR A 1 89 ? 1.761 -2.430 -4.111 1.00 95.69 89 TYR A C 1
ATOM 600 O O . TYR A 1 89 ? 1.898 -1.395 -3.457 1.00 95.69 89 TYR A O 1
ATOM 608 N N . ALA A 1 90 ? 0.919 -2.508 -5.143 1.00 89.88 90 ALA A N 1
ATOM 609 C CA . ALA A 1 90 ? 0.070 -1.388 -5.550 1.00 89.88 90 ALA A CA 1
ATOM 610 C C . ALA A 1 90 ? -1.374 -1.831 -5.840 1.00 89.88 90 ALA A C 1
ATOM 612 O O . ALA A 1 90 ? -1.608 -2.866 -6.470 1.00 89.88 90 ALA A O 1
ATOM 613 N N . ALA A 1 91 ? -2.339 -1.020 -5.409 1.00 83.56 91 ALA A N 1
ATOM 614 C CA . ALA A 1 91 ? -3.767 -1.228 -5.629 1.00 83.56 91 ALA A CA 1
ATOM 615 C C . ALA A 1 91 ? -4.438 0.112 -5.970 1.00 83.56 91 ALA A C 1
ATOM 617 O O . ALA A 1 91 ? -4.545 1.001 -5.125 1.00 83.56 91 ALA A O 1
ATOM 618 N N . GLY A 1 92 ? -4.873 0.271 -7.224 1.00 84.50 92 GLY A N 1
ATOM 619 C CA . GLY A 1 92 ? -5.324 1.569 -7.736 1.00 84.50 92 GLY A CA 1
ATOM 620 C C . GLY A 1 92 ? -4.181 2.591 -7.723 1.00 84.50 92 GLY A C 1
ATOM 621 O O . GLY A 1 92 ? -3.090 2.295 -8.207 1.00 84.50 92 GLY A O 1
ATOM 622 N N . SER A 1 93 ? -4.421 3.771 -7.147 1.00 82.69 93 SER A N 1
ATOM 623 C CA . SER A 1 93 ? -3.383 4.781 -6.887 1.00 82.69 93 SER A CA 1
ATOM 624 C C . SER A 1 93 ? -2.583 4.528 -5.603 1.00 82.69 93 SER A C 1
ATOM 626 O O . SER A 1 93 ? -1.603 5.228 -5.355 1.00 82.69 93 SER A O 1
ATOM 628 N N . THR A 1 94 ? -2.979 3.557 -4.774 1.00 84.38 94 THR A N 1
ATOM 629 C CA . THR A 1 94 ? -2.326 3.311 -3.486 1.00 84.38 94 THR A CA 1
ATOM 630 C C . THR A 1 94 ? -1.086 2.444 -3.672 1.00 84.38 94 THR A C 1
ATOM 632 O O . THR A 1 94 ? -1.177 1.331 -4.195 1.00 84.38 94 THR A O 1
ATOM 635 N N . VAL A 1 95 ? 0.068 2.933 -3.217 1.00 92.12 95 VAL A N 1
ATOM 636 C CA . VAL A 1 95 ? 1.366 2.253 -3.307 1.00 92.12 95 VAL A CA 1
ATOM 637 C C . VAL A 1 95 ? 1.897 1.991 -1.903 1.00 92.12 95 VAL A C 1
ATOM 639 O O . VAL A 1 95 ? 2.066 2.911 -1.104 1.00 92.12 95 VAL A O 1
ATOM 642 N N . TYR A 1 96 ? 2.195 0.729 -1.619 1.00 95.56 96 TYR A N 1
ATOM 643 C CA . TYR A 1 96 ? 2.739 0.258 -0.354 1.00 95.56 96 TYR A CA 1
ATOM 644 C C . TYR A 1 96 ? 4.196 -0.154 -0.561 1.00 95.56 96 TYR A C 1
ATOM 646 O O . TYR A 1 96 ? 4.470 -1.075 -1.327 1.00 95.56 96 TYR A O 1
ATOM 654 N N . ALA A 1 97 ? 5.128 0.495 0.132 1.00 98.00 97 ALA A N 1
ATOM 655 C CA . ALA A 1 97 ? 6.556 0.205 0.072 1.00 98.00 97 ALA A CA 1
ATOM 656 C C . ALA A 1 97 ? 7.051 -0.294 1.438 1.00 98.00 97 ALA A C 1
ATOM 658 O O . ALA A 1 97 ? 7.053 0.431 2.432 1.00 98.00 97 ALA A O 1
ATOM 659 N N . ALA A 1 98 ? 7.467 -1.558 1.491 1.00 97.81 98 ALA A N 1
ATOM 660 C CA . ALA A 1 98 ? 8.060 -2.173 2.672 1.00 97.81 98 ALA A CA 1
ATOM 661 C C . ALA A 1 98 ? 9.516 -1.709 2.809 1.00 97.81 98 ALA A C 1
ATOM 663 O O . ALA A 1 98 ? 10.347 -2.070 1.976 1.00 97.81 98 ALA A O 1
ATOM 664 N N . THR A 1 99 ? 9.832 -0.910 3.831 1.00 98.44 99 THR A N 1
ATOM 665 C CA . THR A 1 99 ? 11.168 -0.318 4.016 1.00 98.44 99 THR A CA 1
ATOM 666 C C . THR A 1 99 ? 11.853 -0.823 5.292 1.00 98.44 99 THR A C 1
ATOM 668 O O . THR A 1 99 ? 11.222 -1.414 6.169 1.00 98.44 99 THR A O 1
ATOM 671 N N . ASN A 1 100 ? 13.153 -0.548 5.447 1.00 96.00 100 ASN A N 1
ATOM 672 C CA . ASN A 1 100 ? 13.856 -0.748 6.726 1.00 96.00 100 ASN A CA 1
ATOM 673 C C . ASN A 1 100 ? 13.395 0.206 7.861 1.00 96.00 100 ASN A C 1
ATOM 675 O O . ASN A 1 100 ? 13.816 0.015 9.001 1.00 96.00 100 ASN A O 1
ATOM 679 N N . GLY A 1 101 ? 12.596 1.239 7.564 1.00 87.56 101 GLY A N 1
ATOM 680 C CA . GLY A 1 101 ? 12.148 2.277 8.507 1.00 87.56 101 GLY A CA 1
ATOM 681 C C . GLY A 1 101 ? 10.635 2.307 8.736 1.00 87.56 101 GLY A C 1
ATOM 682 O O . GLY A 1 101 ? 10.115 3.295 9.243 1.00 87.56 101 GLY A O 1
ATOM 683 N N . GLY A 1 102 ? 9.930 1.245 8.348 1.00 93.06 102 GLY A N 1
ATOM 684 C CA . GLY A 1 102 ? 8.482 1.108 8.445 1.00 93.06 102 GLY A CA 1
ATOM 685 C C . GLY A 1 102 ? 7.833 0.725 7.117 1.00 93.06 102 GLY A C 1
ATOM 686 O O . GLY A 1 102 ? 8.502 0.504 6.101 1.00 93.06 102 GLY A O 1
ATOM 687 N N . LEU A 1 103 ? 6.505 0.666 7.123 1.00 95.12 103 LEU A N 1
ATOM 688 C CA . LEU A 1 103 ? 5.702 0.562 5.910 1.00 95.12 103 LEU A CA 1
ATOM 689 C C . LEU A 1 103 ? 5.360 1.973 5.419 1.00 95.12 103 LEU A C 1
ATOM 691 O O . LEU A 1 103 ? 4.620 2.692 6.088 1.00 95.12 103 LEU A O 1
ATOM 695 N N . SER A 1 104 ? 5.872 2.358 4.253 1.00 94.56 104 SER A N 1
ATOM 696 C CA . SER A 1 104 ? 5.492 3.602 3.580 1.00 94.56 104 SER A CA 1
ATOM 697 C C . SER A 1 104 ? 4.246 3.378 2.726 1.00 94.56 104 SER A C 1
ATOM 699 O O . SER A 1 104 ? 4.162 2.392 1.994 1.00 94.56 104 SER A O 1
ATOM 701 N N . ILE A 1 105 ? 3.286 4.293 2.811 1.00 92.31 105 ILE A N 1
ATOM 702 C CA . ILE A 1 105 ? 1.993 4.233 2.129 1.00 92.31 105 ILE A CA 1
ATOM 703 C C . ILE A 1 105 ? 1.777 5.553 1.395 1.00 92.31 105 ILE A C 1
ATOM 705 O O . ILE A 1 105 ? 1.723 6.613 2.015 1.00 92.31 105 ILE A O 1
ATOM 709 N N . SER A 1 106 ? 1.636 5.483 0.079 1.00 88.06 106 SER A N 1
ATOM 710 C CA . SER A 1 106 ? 1.182 6.579 -0.774 1.00 88.06 106 SER A CA 1
ATOM 711 C C . SER A 1 106 ? -0.246 6.294 -1.226 1.00 88.06 106 SER A C 1
ATOM 713 O O . SER A 1 106 ? -0.556 5.150 -1.547 1.00 88.06 106 SER A O 1
ATOM 715 N N . ALA A 1 107 ? -1.104 7.314 -1.289 1.00 82.94 107 ALA A N 1
ATOM 716 C CA . ALA A 1 107 ? -2.440 7.229 -1.897 1.00 82.94 107 ALA A CA 1
ATOM 717 C C . ALA A 1 107 ? -2.503 7.856 -3.309 1.00 82.94 107 ALA A C 1
ATOM 719 O O . ALA A 1 107 ? -3.542 7.807 -3.969 1.00 82.94 107 ALA A O 1
ATOM 720 N N . ASP A 1 108 ? -1.399 8.456 -3.762 1.00 80.81 108 ASP A N 1
ATOM 721 C CA . ASP A 1 108 ? -1.295 9.377 -4.899 1.00 80.81 108 ASP A CA 1
ATOM 722 C C . ASP A 1 108 ? -0.317 8.887 -5.988 1.00 80.81 108 ASP A C 1
ATOM 724 O O . ASP A 1 108 ? 0.302 9.680 -6.696 1.00 80.81 108 ASP A O 1
ATOM 728 N N . GLY A 1 109 ? -0.169 7.566 -6.138 1.00 81.69 109 GLY A N 1
ATOM 729 C CA . GLY A 1 109 ? 0.686 6.944 -7.157 1.00 81.69 109 GLY A CA 1
ATOM 730 C C . GLY A 1 109 ? 2.186 6.989 -6.845 1.00 81.69 109 GLY A C 1
ATOM 731 O O . GLY A 1 109 ? 3.005 6.748 -7.730 1.00 81.69 109 GLY A O 1
ATOM 732 N N . GLY A 1 110 ? 2.555 7.286 -5.599 1.00 85.38 110 GLY A N 1
ATOM 733 C CA . GLY A 1 110 ? 3.933 7.440 -5.135 1.00 85.38 110 GLY A CA 1
ATOM 734 C C . GLY A 1 110 ? 4.454 8.878 -5.168 1.00 85.38 110 GLY A C 1
ATOM 735 O O . GLY A 1 110 ? 5.671 9.070 -5.181 1.00 85.38 110 GLY A O 1
ATOM 736 N N . ALA A 1 111 ? 3.583 9.893 -5.208 1.00 83.00 111 ALA A N 1
ATOM 737 C CA . ALA A 1 111 ? 4.011 11.289 -5.157 1.00 83.00 111 ALA A CA 1
ATOM 738 C C . ALA A 1 111 ? 4.379 11.725 -3.726 1.00 83.00 111 ALA A C 1
ATOM 740 O O . ALA A 1 111 ? 5.419 12.366 -3.562 1.00 83.00 111 ALA A O 1
ATOM 741 N N . THR A 1 112 ? 3.597 11.319 -2.719 1.00 80.25 112 THR A N 1
ATOM 742 C CA . THR A 1 112 ? 3.852 11.536 -1.282 1.00 80.25 112 THR A CA 1
ATOM 743 C C . THR A 1 112 ? 3.640 10.255 -0.470 1.00 80.25 112 THR A C 1
ATOM 745 O O . THR A 1 112 ? 2.893 9.368 -0.881 1.00 80.25 112 THR A O 1
ATOM 748 N N . PHE A 1 113 ? 4.294 10.137 0.694 1.00 87.69 113 PHE A N 1
ATOM 749 C CA . PHE A 1 113 ? 4.217 8.948 1.551 1.00 87.69 113 PHE A CA 1
ATOM 750 C C . PHE A 1 113 ? 3.950 9.292 3.022 1.00 87.69 113 PHE A C 1
ATOM 752 O O . PHE A 1 113 ? 4.586 10.172 3.599 1.00 87.69 113 PHE A O 1
ATOM 759 N N . ALA A 1 114 ? 3.056 8.525 3.647 1.00 84.56 114 ALA A N 1
ATOM 760 C CA . ALA A 1 114 ? 2.886 8.431 5.093 1.00 84.56 114 ALA A CA 1
ATOM 761 C C . ALA A 1 114 ? 3.502 7.117 5.599 1.00 84.56 114 ALA A C 1
ATOM 763 O O . ALA A 1 114 ? 3.405 6.086 4.934 1.00 84.56 114 ALA A O 1
ATOM 764 N N . ASN A 1 115 ? 4.131 7.128 6.774 1.00 85.44 115 ASN A N 1
ATOM 765 C CA . ASN A 1 115 ? 4.877 5.976 7.289 1.00 85.44 115 ASN A CA 1
ATOM 766 C C . ASN A 1 115 ? 4.193 5.356 8.506 1.00 85.44 115 ASN A C 1
ATOM 768 O O . ASN A 1 115 ? 3.757 6.072 9.404 1.00 85.44 115 ASN A O 1
ATOM 772 N N . LYS A 1 116 ? 4.140 4.023 8.539 1.00 83.62 116 LYS A N 1
ATOM 773 C CA . LYS A 1 116 ? 3.698 3.218 9.679 1.00 83.62 116 LYS A CA 1
ATOM 774 C C . LYS A 1 116 ? 4.880 2.500 10.309 1.00 83.62 116 LYS A C 1
ATOM 776 O O . LYS A 1 116 ? 5.707 1.925 9.604 1.00 83.62 116 LYS A O 1
ATOM 781 N N . THR A 1 117 ? 4.953 2.546 11.632 1.00 82.50 117 THR A N 1
ATOM 782 C CA . THR A 1 117 ? 6.093 2.106 12.446 1.00 82.50 117 THR A CA 1
ATOM 783 C C . THR A 1 117 ? 5.635 1.213 13.605 1.00 82.50 117 THR A C 1
ATOM 785 O O . THR A 1 117 ? 4.449 0.919 13.755 1.00 82.50 117 THR A O 1
ATOM 788 N N . THR A 1 118 ? 6.556 0.798 14.474 1.00 71.56 118 THR A N 1
ATOM 789 C CA . THR A 1 118 ? 6.233 0.146 15.754 1.00 71.56 118 THR A CA 1
ATOM 790 C C . THR A 1 118 ? 5.362 1.012 16.669 1.00 71.56 118 THR A C 1
ATOM 792 O O . THR A 1 118 ? 4.613 0.464 17.468 1.00 71.56 118 THR A O 1
ATOM 795 N N . ALA A 1 119 ? 5.412 2.346 16.546 1.00 71.56 119 ALA A N 1
ATOM 796 C CA . ALA A 1 119 ? 4.511 3.242 17.279 1.00 71.56 119 ALA A CA 1
ATOM 797 C C . ALA A 1 119 ? 3.059 3.172 16.764 1.00 71.56 119 ALA A C 1
ATOM 799 O O . ALA A 1 119 ? 2.131 3.478 17.504 1.00 71.56 119 ALA A O 1
ATOM 800 N N . ASP A 1 120 ? 2.863 2.718 15.522 1.00 70.25 120 ASP A N 1
ATOM 801 C CA . ASP A 1 120 ? 1.560 2.471 14.896 1.00 70.25 120 ASP A CA 1
ATOM 802 C C . ASP A 1 120 ? 1.115 0.995 14.990 1.00 70.25 120 ASP A C 1
ATOM 804 O O . ASP A 1 120 ? 0.159 0.599 14.326 1.00 70.25 120 ASP A O 1
ATOM 808 N N . GLY A 1 121 ? 1.824 0.158 15.758 1.00 70.81 121 GLY A N 1
ATOM 809 C CA . GLY A 1 121 ? 1.491 -1.260 15.939 1.00 70.81 121 GLY A CA 1
ATOM 810 C C . GLY A 1 121 ? 2.148 -2.247 14.963 1.00 70.81 121 GLY A C 1
ATOM 811 O O . GLY A 1 121 ? 1.791 -3.426 14.982 1.00 70.81 121 GLY A O 1
ATOM 812 N N . LEU A 1 122 ? 3.126 -1.842 14.137 1.00 75.00 122 LEU A N 1
ATOM 813 C CA . LEU A 1 122 ? 3.958 -2.831 13.430 1.00 75.00 122 LEU A CA 1
ATOM 814 C C . LEU A 1 122 ? 4.804 -3.647 14.420 1.00 75.00 122 LEU A C 1
ATOM 816 O O . LEU A 1 122 ? 5.376 -3.106 15.362 1.00 75.00 122 LEU A O 1
ATOM 820 N N . GLY A 1 123 ? 4.980 -4.941 14.149 1.00 65.12 123 GLY A N 1
ATOM 821 C CA . GLY A 1 123 ? 5.827 -5.829 14.954 1.00 65.12 123 GLY A CA 1
ATOM 822 C C . GLY A 1 123 ? 7.322 -5.502 14.854 1.00 65.12 123 GLY A C 1
ATOM 823 O O . GLY A 1 123 ? 8.097 -5.823 15.755 1.00 65.12 123 GLY A O 1
ATOM 824 N N . ASN A 1 124 ? 7.750 -4.847 13.770 1.00 83.62 124 ASN A N 1
ATOM 825 C CA . ASN A 1 124 ? 9.089 -4.282 13.622 1.00 83.62 124 ASN A CA 1
ATOM 826 C C . ASN A 1 124 ? 9.123 -3.217 12.511 1.00 83.62 124 ASN A C 1
ATOM 828 O O . ASN A 1 124 ? 8.390 -3.330 11.530 1.00 83.62 124 ASN A O 1
ATOM 832 N N . ASN A 1 125 ? 10.025 -2.235 12.618 1.00 82.25 125 ASN A N 1
ATOM 833 C CA . ASN A 1 125 ? 10.236 -1.227 11.569 1.00 82.25 125 ASN A CA 1
ATOM 834 C C . ASN A 1 125 ? 10.911 -1.799 10.310 1.00 82.25 125 ASN A C 1
ATOM 836 O O . ASN A 1 125 ? 10.750 -1.244 9.230 1.00 82.25 125 ASN A O 1
ATOM 840 N N . VAL A 1 126 ? 11.639 -2.916 10.402 1.00 88.69 126 VAL A N 1
ATOM 841 C CA . VAL A 1 126 ? 12.178 -3.591 9.216 1.00 88.69 126 VAL A CA 1
ATOM 842 C C . VAL A 1 126 ? 11.084 -4.446 8.585 1.00 88.69 126 VAL A C 1
ATOM 844 O O . VAL A 1 126 ? 10.842 -5.581 9.010 1.00 88.69 126 VAL A O 1
ATOM 847 N N . VAL A 1 127 ? 10.443 -3.902 7.550 1.00 93.75 127 VAL A N 1
ATOM 848 C CA . VAL A 1 127 ? 9.432 -4.587 6.741 1.00 93.75 127 VAL A CA 1
ATOM 849 C C . VAL A 1 127 ? 10.108 -5.197 5.511 1.00 93.75 127 VAL A C 1
ATOM 851 O O . VAL A 1 127 ? 10.806 -4.520 4.760 1.00 93.75 127 VAL A O 1
ATOM 854 N N . ARG A 1 128 ? 9.933 -6.505 5.312 1.00 90.88 128 ARG A N 1
ATOM 855 C CA . ARG A 1 128 ? 10.536 -7.293 4.224 1.00 90.88 128 ARG A CA 1
ATOM 856 C C . ARG A 1 128 ? 9.635 -7.453 3.008 1.00 90.88 128 ARG A C 1
ATOM 858 O O . ARG A 1 128 ? 10.144 -7.619 1.909 1.00 90.88 128 ARG A O 1
ATOM 865 N N . GLY A 1 129 ? 8.324 -7.419 3.205 1.00 90.62 129 GLY A N 1
ATOM 866 C CA . GLY A 1 129 ? 7.342 -7.568 2.140 1.00 90.62 129 GLY A CA 1
ATOM 867 C C . GLY A 1 129 ? 5.994 -7.013 2.568 1.00 90.62 129 GLY A C 1
ATOM 868 O O . GLY A 1 129 ? 5.710 -6.912 3.763 1.00 90.62 129 GLY A O 1
ATOM 869 N N . VAL A 1 130 ? 5.178 -6.644 1.586 1.00 92.19 130 VAL A N 1
ATOM 870 C CA . VAL A 1 130 ? 3.828 -6.129 1.799 1.00 92.19 130 VAL A CA 1
ATOM 871 C C . VAL A 1 130 ? 2.881 -6.678 0.740 1.00 92.19 130 VAL A C 1
ATOM 873 O O . VAL A 1 130 ? 3.274 -6.885 -0.406 1.00 92.19 130 VAL A O 1
ATOM 876 N N . TYR A 1 131 ? 1.639 -6.918 1.140 1.00 86.56 131 TYR A N 1
ATOM 877 C CA . TYR A 1 131 ? 0.524 -7.294 0.281 1.00 86.56 131 TYR A CA 1
ATOM 878 C C . TYR A 1 131 ? -0.755 -6.662 0.840 1.00 86.56 131 TYR A C 1
ATOM 880 O O . TYR A 1 131 ? -0.874 -6.531 2.058 1.00 86.56 131 TYR A O 1
ATOM 888 N N . ALA A 1 132 ? -1.710 -6.280 -0.008 1.00 78.19 132 ALA A N 1
ATOM 889 C CA . ALA A 1 132 ? -3.008 -5.785 0.447 1.00 78.19 132 ALA A CA 1
ATOM 890 C C . ALA A 1 132 ? -4.164 -6.500 -0.267 1.00 78.19 132 ALA A C 1
ATOM 892 O O . ALA A 1 132 ? -4.109 -6.741 -1.471 1.00 78.19 132 ALA A O 1
ATOM 893 N N . ALA A 1 133 ? -5.211 -6.825 0.489 1.00 70.62 133 ALA A N 1
ATOM 894 C CA . ALA A 1 133 ? -6.424 -7.483 0.021 1.00 70.62 133 ALA A CA 1
ATOM 895 C C . ALA A 1 133 ? -7.652 -6.784 0.624 1.00 70.62 133 ALA A C 1
ATOM 897 O O . ALA A 1 133 ? -7.876 -6.820 1.835 1.00 70.62 133 ALA A O 1
ATOM 898 N N . GLY A 1 134 ? -8.453 -6.131 -0.223 1.00 64.69 134 GLY A N 1
ATOM 899 C CA . GLY A 1 134 ? -9.517 -5.241 0.248 1.00 64.69 134 GLY A CA 1
ATOM 900 C C . GLY A 1 134 ? -8.930 -4.064 1.035 1.00 64.69 134 GLY A C 1
ATOM 901 O O . GLY A 1 134 ? -7.997 -3.420 0.561 1.00 64.69 134 GLY A O 1
ATOM 902 N N . SER A 1 135 ? -9.454 -3.809 2.237 1.00 62.19 135 SER A N 1
ATOM 903 C CA . SER A 1 135 ? -8.903 -2.823 3.181 1.00 62.19 135 SER A CA 1
ATOM 904 C C . SER A 1 135 ? -7.716 -3.349 4.001 1.00 62.19 135 SER A C 1
ATOM 906 O O . SER A 1 135 ? -7.040 -2.567 4.670 1.00 62.19 135 SER A O 1
ATOM 908 N N . THR A 1 136 ? -7.457 -4.662 3.968 1.00 60.34 136 THR A N 1
ATOM 909 C CA . THR A 1 136 ? -6.460 -5.310 4.825 1.00 60.34 136 THR A CA 1
ATOM 910 C C . THR A 1 136 ? -5.071 -5.251 4.202 1.00 60.34 136 THR A C 1
ATOM 912 O O . THR A 1 136 ? -4.868 -5.701 3.076 1.00 60.34 136 THR A O 1
ATOM 915 N N . VAL A 1 137 ? -4.095 -4.753 4.957 1.00 77.88 137 VAL A N 1
ATOM 916 C CA . VAL A 1 137 ? -2.679 -4.692 4.590 1.00 77.88 137 VAL A CA 1
ATOM 917 C C . VAL A 1 137 ? -1.878 -5.641 5.478 1.00 77.88 137 VAL A C 1
ATOM 919 O O . VAL A 1 137 ? -1.909 -5.562 6.706 1.00 77.88 137 VAL A O 1
ATOM 922 N N . HIS A 1 138 ? -1.128 -6.526 4.834 1.00 79.00 138 HIS A N 1
ATOM 923 C CA . HIS A 1 138 ? -0.263 -7.526 5.442 1.00 79.00 138 HIS A CA 1
ATOM 924 C C . HIS A 1 138 ? 1.197 -7.102 5.271 1.00 79.00 138 HIS A C 1
ATOM 926 O O . HIS A 1 138 ? 1.701 -7.041 4.150 1.00 79.00 138 HIS A O 1
ATOM 932 N N . ALA A 1 139 ? 1.887 -6.824 6.375 1.00 85.81 139 ALA A N 1
ATOM 933 C CA . ALA A 1 139 ? 3.287 -6.417 6.408 1.00 85.81 139 ALA A CA 1
ATOM 934 C C . ALA A 1 139 ? 4.142 -7.517 7.056 1.00 85.81 139 ALA A C 1
ATOM 936 O O . ALA A 1 139 ? 4.039 -7.786 8.253 1.00 85.81 139 ALA A O 1
ATOM 937 N N . ALA A 1 140 ? 5.009 -8.159 6.274 1.00 85.62 140 ALA A N 1
ATOM 938 C CA . ALA A 1 140 ? 5.953 -9.147 6.784 1.00 85.62 140 ALA A CA 1
ATOM 939 C C . ALA A 1 140 ? 7.150 -8.421 7.414 1.00 85.62 140 ALA A C 1
ATOM 941 O O . ALA A 1 140 ? 8.000 -7.891 6.698 1.00 85.62 140 ALA A O 1
ATOM 942 N N . THR A 1 141 ? 7.221 -8.370 8.743 1.00 84.19 141 THR A N 1
ATOM 943 C CA . THR A 1 141 ? 8.269 -7.654 9.489 1.00 84.19 141 THR A CA 1
ATOM 944 C C . THR A 1 141 ? 9.311 -8.618 10.068 1.00 84.19 141 THR A C 1
ATOM 946 O O . THR A 1 141 ? 9.063 -9.817 10.197 1.00 84.19 141 THR A O 1
ATOM 949 N N . ASN A 1 142 ? 10.475 -8.112 10.490 1.00 75.50 142 ASN A N 1
ATOM 950 C CA . ASN A 1 142 ? 11.435 -8.904 11.279 1.00 75.50 142 ASN A CA 1
ATOM 951 C C . ASN A 1 142 ? 10.857 -9.421 12.620 1.00 75.50 142 ASN A C 1
ATOM 953 O O . ASN A 1 142 ? 11.430 -10.340 13.196 1.00 75.50 142 ASN A O 1
ATOM 957 N N . GLY A 1 143 ? 9.753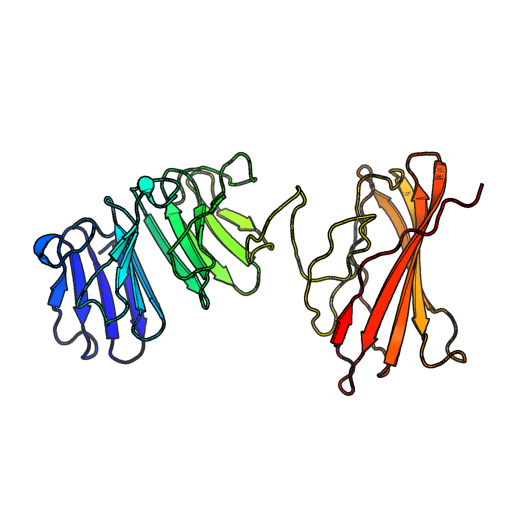 -8.848 13.119 1.00 64.38 143 GLY A N 1
ATOM 958 C CA . GLY A 1 143 ? 9.035 -9.298 14.319 1.00 64.38 143 GLY A CA 1
ATOM 959 C C . GLY A 1 143 ? 7.894 -10.283 14.033 1.00 64.38 143 GLY A C 1
ATOM 960 O O . GLY A 1 143 ? 7.124 -10.593 14.935 1.00 64.38 143 GLY A O 1
ATOM 961 N N . GLY A 1 144 ? 7.755 -10.752 12.787 1.00 67.38 144 GLY A N 1
ATOM 962 C CA . GLY A 1 144 ? 6.630 -11.567 12.326 1.00 67.38 144 GLY A CA 1
ATOM 963 C C . GLY A 1 144 ? 5.660 -10.789 11.433 1.00 67.38 144 GLY A C 1
ATOM 964 O O . GLY A 1 144 ? 5.961 -9.693 10.953 1.00 67.38 144 GLY A O 1
ATOM 965 N N . LEU A 1 145 ? 4.492 -11.376 11.172 1.00 64.25 145 LEU A N 1
ATOM 966 C CA . LEU A 1 145 ? 3.463 -10.779 10.320 1.00 64.25 145 LEU A CA 1
ATOM 967 C C . LEU A 1 145 ? 2.633 -9.753 11.104 1.00 64.25 145 LEU A C 1
ATOM 969 O O . LEU A 1 145 ? 2.030 -10.089 12.119 1.00 64.25 145 LEU A O 1
ATOM 973 N N . SER A 1 146 ? 2.561 -8.523 10.601 1.00 69.31 146 SER A N 1
ATOM 974 C CA . SER A 1 146 ? 1.629 -7.498 11.075 1.00 69.31 146 SER A CA 1
ATOM 975 C C . SER A 1 146 ? 0.472 -7.359 10.096 1.00 69.31 146 SER A C 1
ATOM 977 O O . SER A 1 146 ? 0.690 -7.258 8.890 1.00 69.31 146 SER A O 1
ATOM 979 N N . ASN A 1 147 ? -0.751 -7.329 10.620 1.00 57.88 147 ASN A N 1
ATOM 980 C CA . ASN A 1 147 ? -1.967 -7.124 9.844 1.00 57.88 147 ASN A CA 1
ATOM 981 C C . ASN A 1 147 ? -2.624 -5.822 10.302 1.00 57.88 147 ASN A C 1
ATOM 983 O O . ASN A 1 147 ? -2.822 -5.624 11.497 1.00 57.88 147 ASN A O 1
ATOM 987 N N . SER A 1 148 ? -2.993 -4.976 9.351 1.00 54.72 148 SER A N 1
ATOM 988 C CA . SER A 1 148 ? -3.933 -3.870 9.529 1.00 54.72 148 SER A CA 1
ATOM 989 C C . SER A 1 148 ? -5.167 -4.222 8.710 1.00 54.72 148 SER A C 1
ATOM 991 O O . SER A 1 148 ? -5.003 -4.595 7.556 1.00 54.72 148 SER A O 1
ATOM 993 N N . ALA A 1 149 ? -6.382 -4.117 9.242 1.00 40.16 149 ALA A N 1
ATOM 994 C CA . ALA A 1 149 ? -7.610 -4.285 8.451 1.00 40.16 149 ALA A CA 1
ATOM 995 C C . ALA A 1 149 ? -8.042 -2.970 7.749 1.00 40.16 149 ALA A C 1
ATOM 997 O O . ALA A 1 149 ? -9.160 -2.860 7.242 1.00 40.16 149 ALA A O 1
ATOM 998 N N . ASP A 1 150 ? -7.155 -1.964 7.740 1.00 31.19 150 ASP A N 1
ATOM 999 C CA . ASP A 1 150 ? -7.528 -0.593 8.096 1.00 31.19 150 ASP A CA 1
ATOM 1000 C C . ASP A 1 150 ? -6.873 0.484 7.207 1.00 31.19 150 ASP A C 1
ATOM 1002 O O . ASP A 1 150 ? -6.493 1.550 7.696 1.00 31.19 150 ASP A O 1
ATOM 1006 N N . CYS A 1 151 ? -6.730 0.244 5.900 1.00 26.47 151 CYS A N 1
ATOM 1007 C CA . CYS A 1 151 ? -6.237 1.253 4.953 1.00 26.47 151 CYS A CA 1
ATOM 1008 C C . CYS A 1 151 ? -7.212 1.418 3.774 1.00 26.47 151 CYS A C 1
ATOM 1010 O O . CYS A 1 151 ? -7.479 0.448 3.061 1.00 26.47 151 CYS A O 1
ATOM 1012 N N . PRO A 1 152 ? -7.756 2.633 3.556 1.00 31.53 152 PRO A N 1
ATOM 1013 C CA . PRO A 1 152 ? -7.021 3.553 2.682 1.00 31.53 152 PRO A CA 1
ATOM 1014 C C . PRO A 1 152 ? -7.080 5.052 3.052 1.00 31.53 152 PRO A C 1
ATOM 1016 O O . PRO A 1 152 ? -8.032 5.545 3.647 1.00 31.53 152 PRO A O 1
ATOM 1019 N N . SER A 1 153 ? -6.106 5.787 2.501 1.00 27.95 153 SER A N 1
ATOM 1020 C CA . SER A 1 153 ? -6.039 7.252 2.327 1.00 27.95 153 SER A CA 1
ATOM 1021 C C . SER A 1 153 ? -5.875 8.139 3.572 1.00 27.95 153 SER A C 1
ATOM 1023 O O . SER A 1 153 ? -6.608 8.058 4.551 1.00 27.95 153 SER A O 1
ATOM 1025 N N . SER A 1 154 ? -4.920 9.067 3.480 1.00 24.48 154 SER A N 1
ATOM 1026 C CA . SER A 1 154 ? -4.728 10.168 4.422 1.00 24.48 154 SER A CA 1
ATOM 1027 C C . SER A 1 154 ? -5.177 11.488 3.796 1.00 24.48 154 SER A C 1
ATOM 1029 O O . SER A 1 154 ? -4.500 12.015 2.913 1.00 24.48 154 SER A O 1
ATOM 1031 N N . ALA A 1 155 ? -6.264 12.060 4.308 1.00 22.95 155 ALA A N 1
ATOM 1032 C CA . ALA A 1 155 ? -6.607 13.466 4.119 1.00 22.95 155 ALA A CA 1
ATOM 1033 C C . ALA A 1 155 ? -6.944 14.074 5.489 1.00 22.95 155 ALA A C 1
ATOM 1035 O O . ALA A 1 155 ? -8.051 13.924 5.983 1.00 22.95 155 ALA A O 1
ATOM 1036 N N . THR A 1 156 ? -5.941 14.721 6.094 1.00 23.88 156 THR A N 1
ATOM 1037 C CA . THR A 1 156 ? -6.012 15.646 7.247 1.00 23.88 156 THR A CA 1
ATOM 1038 C C . THR A 1 156 ? -6.893 15.299 8.466 1.00 23.88 156 THR A C 1
ATOM 1040 O O . THR A 1 156 ? -8.111 15.421 8.422 1.00 23.88 156 THR A O 1
ATOM 1043 N N . ALA A 1 157 ? -6.200 15.171 9.608 1.00 22.64 157 ALA A N 1
ATOM 1044 C CA . ALA A 1 157 ? -6.637 15.433 10.991 1.00 22.64 157 ALA A CA 1
ATOM 1045 C C . ALA A 1 157 ? -7.205 14.284 11.859 1.00 22.64 157 ALA A C 1
ATOM 1047 O O . ALA A 1 157 ? -8.089 13.529 11.477 1.00 22.64 157 ALA A O 1
ATOM 1048 N N . SER A 1 158 ? -6.712 14.294 13.108 1.00 23.86 158 SER A N 1
ATOM 1049 C CA . SER A 1 158 ? -7.144 13.569 14.320 1.00 23.86 158 SER A CA 1
ATOM 1050 C C . SER A 1 158 ? -7.093 12.034 14.348 1.00 23.86 158 SER A C 1
ATOM 1052 O O . SER A 1 158 ? -7.535 11.316 13.463 1.00 23.86 158 SER A O 1
ATOM 1054 N N . SER A 1 159 ? -6.546 11.551 15.460 1.00 32.53 159 SER A N 1
ATOM 1055 C CA . SER A 1 159 ? -6.328 10.162 15.848 1.00 32.53 159 SER A CA 1
ATOM 1056 C C . SER A 1 159 ? -7.610 9.341 16.037 1.00 32.53 159 SER A C 1
ATOM 1058 O O . SER A 1 159 ? -8.340 9.568 16.998 1.00 32.53 159 SER A O 1
ATOM 1060 N N . ALA A 1 160 ? -7.785 8.309 15.212 1.00 25.67 160 ALA A N 1
ATOM 1061 C CA . ALA A 1 160 ? -8.424 7.039 15.566 1.00 25.67 160 ALA A CA 1
ATOM 1062 C C . ALA A 1 160 ? -8.017 5.968 14.538 1.00 25.67 160 ALA A C 1
ATOM 1064 O O . ALA A 1 160 ? -7.637 6.290 13.411 1.00 25.67 160 ALA A O 1
ATOM 1065 N N . SER A 1 161 ? -8.081 4.693 14.917 1.00 26.48 161 SER A N 1
ATOM 1066 C CA . SER A 1 161 ? -7.893 3.574 13.994 1.00 26.48 161 SER A CA 1
ATOM 1067 C C . SER A 1 161 ? -9.145 3.367 13.132 1.00 26.48 161 SER A C 1
ATOM 1069 O O . SER A 1 161 ? -10.228 3.122 13.660 1.00 26.48 161 SER A O 1
ATOM 1071 N N . SER A 1 162 ? -8.991 3.356 11.811 1.00 29.75 162 SER A N 1
ATOM 1072 C CA . SER A 1 162 ? -9.807 2.517 10.920 1.00 29.75 162 SER A CA 1
ATOM 1073 C C . SER A 1 162 ? -9.735 1.037 11.375 1.00 29.75 162 SER A C 1
ATOM 1075 O O . SER A 1 162 ? -8.894 0.689 12.199 1.00 29.75 162 SER A O 1
ATOM 1077 N N . GLY A 1 163 ? -10.525 0.086 10.871 1.00 29.20 163 GLY A N 1
ATOM 1078 C CA . GLY A 1 163 ? -11.563 0.161 9.846 1.00 29.20 163 GLY A CA 1
ATOM 1079 C C . GLY A 1 163 ? -12.003 -1.195 9.258 1.00 29.20 163 GLY A C 1
ATOM 1080 O O . GLY A 1 163 ? -12.350 -1.217 8.077 1.00 29.20 163 GLY A O 1
ATOM 1081 N N . THR A 1 164 ? -12.043 -2.312 10.019 1.00 27.86 164 THR A N 1
ATOM 1082 C CA . THR A 1 164 ? -12.795 -3.509 9.553 1.00 27.86 164 THR A CA 1
ATOM 1083 C C . THR A 1 164 ? -14.228 -3.072 9.202 1.00 27.86 164 THR A C 1
ATOM 1085 O O . THR A 1 164 ? -14.843 -2.409 10.037 1.00 27.86 164 THR A O 1
ATOM 1088 N N . PRO A 1 165 ? -1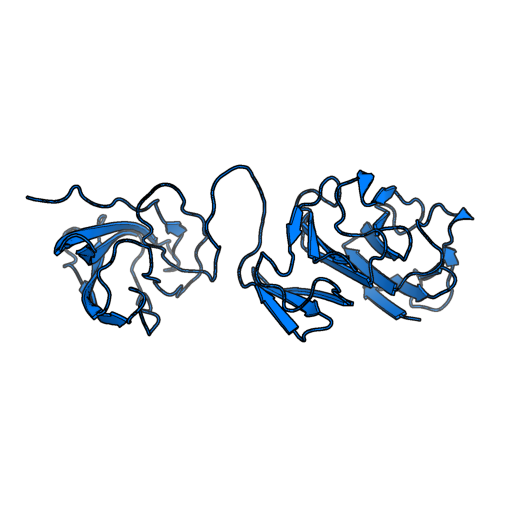4.793 -3.411 8.024 1.00 24.05 165 PRO A N 1
ATOM 1089 C CA . PRO A 1 165 ? -16.069 -2.840 7.597 1.00 24.05 165 PRO A CA 1
ATOM 1090 C C . PRO A 1 165 ? -17.218 -3.143 8.565 1.00 24.05 165 PRO A C 1
ATOM 1092 O O . PRO A 1 165 ? -17.460 -4.304 8.905 1.00 24.05 165 PRO A O 1
ATOM 1095 N N . GLY A 1 166 ? -17.953 -2.105 8.966 1.00 29.48 166 GLY A N 1
ATOM 1096 C CA . GLY A 1 166 ? -19.111 -2.234 9.840 1.00 29.48 166 GLY A CA 1
ATOM 1097 C C . GLY A 1 166 ? -19.856 -0.924 10.087 1.00 29.48 166 GLY A C 1
ATOM 1098 O O . GLY A 1 166 ? -19.419 0.147 9.667 1.00 29.48 166 GLY A O 1
ATOM 1099 N N . ILE A 1 167 ? -21.001 -1.008 10.768 1.00 35.78 167 ILE A N 1
ATOM 1100 C CA . ILE A 1 167 ? -21.698 0.181 11.282 1.00 35.78 167 ILE A CA 1
ATOM 1101 C C . ILE A 1 167 ? -20.983 0.612 12.563 1.00 35.78 167 ILE A C 1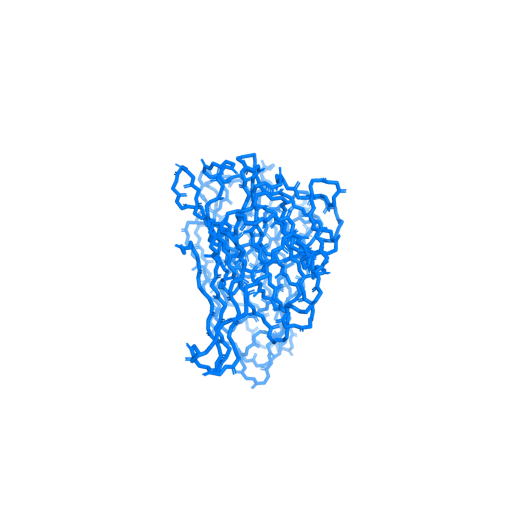
ATOM 1103 O O . ILE A 1 167 ? -21.039 -0.097 13.567 1.00 35.78 167 ILE A O 1
ATOM 1107 N N . PHE A 1 168 ? -20.333 1.773 12.517 1.00 39.22 168 PHE A N 1
ATOM 1108 C CA . PHE A 1 168 ? -19.645 2.384 13.650 1.00 39.22 168 PHE A CA 1
ATOM 1109 C C . PHE A 1 168 ? -20.564 3.383 14.351 1.00 39.22 168 PHE A C 1
ATOM 1111 O O . PHE A 1 168 ? -21.008 4.355 13.742 1.00 39.22 168 PHE A O 1
ATOM 1118 N N . LEU A 1 169 ? -20.835 3.166 15.635 1.00 40.12 169 LEU A N 1
ATOM 1119 C CA . LEU A 1 169 ? -21.378 4.197 16.520 1.00 40.12 169 LEU A CA 1
ATOM 1120 C C . LEU A 1 169 ? -20.172 4.818 17.244 1.00 40.12 169 LEU A C 1
ATOM 1122 O O . LEU A 1 169 ? -19.624 4.197 18.156 1.00 40.12 169 LEU A O 1
ATOM 1126 N N . ALA A 1 170 ? -19.702 5.968 16.751 1.00 30.86 170 ALA A N 1
ATOM 1127 C CA . ALA A 1 170 ? -18.589 6.719 17.327 1.00 30.86 170 ALA A CA 1
ATOM 1128 C C . ALA A 1 170 ? -19.019 8.146 17.704 1.00 30.86 170 ALA A C 1
ATOM 1130 O O . ALA A 1 170 ? -19.327 8.961 16.828 1.00 30.86 170 ALA A O 1
ATOM 1131 N N . VAL A 1 171 ? -18.967 8.462 19.001 1.00 27.23 171 VAL A N 1
ATOM 1132 C CA . VAL A 1 171 ? -19.320 9.776 19.557 1.00 27.23 171 VAL A CA 1
ATOM 1133 C C . VAL A 1 171 ? -18.273 10.828 19.168 1.00 27.23 171 VAL A C 1
ATOM 1135 O O . VAL A 1 171 ? -17.349 11.087 19.925 1.00 27.23 171 VAL A O 1
ATOM 1138 N N . ASN A 1 172 ? -18.475 11.440 17.995 1.00 33.16 172 ASN A N 1
ATOM 1139 C CA . ASN A 1 172 ? -17.994 12.753 17.526 1.00 33.16 172 ASN A CA 1
ATOM 1140 C C . ASN A 1 172 ? -16.464 13.072 17.597 1.00 33.16 172 ASN A C 1
ATOM 1142 O O . ASN A 1 172 ? -15.890 13.022 18.679 1.00 33.16 172 ASN A O 1
ATOM 1146 N N . PRO A 1 173 ? -15.784 13.562 16.526 1.00 31.27 173 PRO A N 1
ATOM 1147 C CA . PRO A 1 173 ? -16.256 13.940 15.191 1.00 31.27 173 PRO A CA 1
ATOM 1148 C C . PRO A 1 173 ? -15.482 13.218 14.058 1.00 31.27 173 PRO A C 1
ATOM 1150 O O . PRO A 1 173 ? -14.855 13.873 13.227 1.00 31.27 173 PRO A O 1
ATOM 1153 N N . ALA A 1 174 ? -15.487 11.882 13.996 1.00 29.31 174 ALA A N 1
ATOM 1154 C CA . ALA A 1 174 ? -14.833 11.156 12.897 1.00 29.31 174 ALA A CA 1
ATOM 1155 C C . ALA A 1 174 ? -15.547 9.840 12.562 1.00 29.31 174 ALA A C 1
ATOM 1157 O O . ALA A 1 174 ? -15.553 8.920 13.374 1.00 29.31 174 ALA A O 1
ATOM 1158 N N . LEU A 1 175 ? -16.112 9.738 11.353 1.00 34.34 175 LEU A N 1
ATOM 1159 C CA . LEU A 1 175 ? -16.734 8.517 10.831 1.00 34.34 175 LEU A CA 1
ATOM 1160 C C . LEU A 1 175 ? -16.391 8.302 9.359 1.00 34.34 175 LEU A C 1
ATOM 1162 O O . LEU A 1 175 ? -16.528 9.212 8.543 1.00 34.34 175 LEU A O 1
ATOM 1166 N N . VAL A 1 176 ? -15.945 7.086 9.036 1.00 28.89 176 VAL A N 1
ATOM 1167 C CA . VAL A 1 176 ? -15.484 6.684 7.701 1.00 28.89 176 VAL A CA 1
ATOM 1168 C C . VAL A 1 176 ? -15.861 5.220 7.451 1.00 28.89 176 VAL A C 1
ATOM 1170 O O . VAL A 1 176 ? -15.560 4.358 8.272 1.00 28.89 176 VAL A O 1
ATOM 1173 N N . GLY A 1 177 ? -16.483 4.927 6.306 1.00 33.38 177 GLY A N 1
ATOM 1174 C CA . GLY A 1 177 ? -16.722 3.555 5.846 1.00 33.38 177 GLY A CA 1
ATOM 1175 C C . GLY A 1 177 ? -17.782 3.451 4.745 1.00 33.38 177 GLY A C 1
ATOM 1176 O O . GLY A 1 177 ? -18.849 4.052 4.843 1.00 33.38 177 GLY A O 1
ATOM 1177 N N . THR A 1 178 ? -17.505 2.667 3.701 1.00 32.16 178 THR A N 1
ATOM 1178 C CA . THR A 1 178 ? -18.506 2.205 2.724 1.00 32.16 178 THR A CA 1
ATOM 1179 C C . THR A 1 178 ? -19.036 0.829 3.127 1.00 32.16 178 THR A C 1
ATOM 1181 O O . THR A 1 178 ? -18.337 0.048 3.772 1.00 32.16 178 THR A O 1
ATOM 1184 N N . SER A 1 179 ? -20.294 0.535 2.789 1.00 34.03 179 SER A N 1
ATOM 1185 C CA . SER A 1 179 ? -20.975 -0.670 3.274 1.00 34.03 179 SER A CA 1
ATOM 1186 C C . SER A 1 179 ? -20.972 -1.825 2.269 1.00 34.03 179 SER A C 1
ATOM 1188 O O . SER A 1 179 ? -20.797 -1.630 1.068 1.00 34.03 179 SER A O 1
ATOM 1190 N N . VAL A 1 180 ? -21.181 -3.037 2.785 1.00 30.17 180 VAL A N 1
ATOM 1191 C CA . VAL A 1 180 ? -21.313 -4.293 2.034 1.00 30.17 180 VAL A CA 1
ATOM 1192 C C . VAL A 1 180 ? -22.408 -5.158 2.658 1.00 30.17 180 VAL A C 1
ATOM 1194 O O . VAL A 1 180 ? -22.712 -5.043 3.847 1.00 30.17 180 VAL A O 1
ATOM 1197 N N . THR A 1 181 ? -23.017 -6.024 1.849 1.00 32.94 181 THR A N 1
ATOM 1198 C CA . THR A 1 181 ? -24.107 -6.920 2.253 1.00 32.94 181 THR A CA 1
ATOM 1199 C C . THR A 1 181 ? -23.707 -7.760 3.471 1.00 32.94 181 THR A C 1
ATOM 1201 O O . THR A 1 181 ? -22.734 -8.510 3.424 1.00 32.94 181 THR A O 1
ATOM 1204 N N . GLY A 1 182 ? -24.459 -7.628 4.567 1.00 34.28 182 GLY A N 1
ATOM 1205 C CA . GLY A 1 182 ? -24.183 -8.327 5.824 1.00 34.28 182 GLY A CA 1
ATOM 1206 C C . GLY A 1 182 ? -23.073 -7.718 6.691 1.00 34.28 182 GLY A C 1
ATOM 1207 O O . GLY A 1 182 ? -22.535 -8.430 7.527 1.00 34.28 182 GLY A O 1
ATOM 1208 N N . ALA A 1 183 ? -22.695 -6.445 6.533 1.00 33.94 183 ALA A N 1
ATOM 1209 C CA . ALA A 1 183 ? -21.681 -5.834 7.400 1.00 33.94 183 ALA A CA 1
ATOM 1210 C C . ALA A 1 183 ? -22.053 -5.920 8.909 1.00 33.94 183 ALA A C 1
ATOM 1212 O O . ALA A 1 183 ? -23.182 -5.575 9.279 1.00 33.94 183 ALA A O 1
ATOM 1213 N N . PRO A 1 184 ? -21.130 -6.351 9.794 1.00 33.47 184 PRO A N 1
ATOM 1214 C CA . PRO A 1 184 ? -21.364 -6.398 11.236 1.00 33.47 184 PRO A CA 1
ATOM 1215 C C . PRO A 1 184 ? -21.454 -4.994 11.856 1.00 33.47 184 PRO A C 1
ATOM 1217 O O . PRO A 1 184 ? -20.880 -4.027 11.357 1.00 33.47 184 PRO A O 1
ATOM 1220 N N . ILE A 1 185 ? -22.146 -4.877 12.984 1.00 40.28 185 ILE A N 1
ATOM 1221 C CA . ILE A 1 185 ? -22.175 -3.667 13.809 1.00 40.28 185 ILE A CA 1
ATOM 1222 C C . ILE A 1 185 ? -21.075 -3.778 14.863 1.00 40.28 185 ILE A C 1
ATOM 1224 O O . ILE A 1 185 ? -20.965 -4.800 15.543 1.00 40.28 185 ILE A O 1
ATOM 1228 N N . TYR A 1 186 ? -20.295 -2.709 15.014 1.00 37.62 186 TYR A N 1
ATOM 1229 C CA . TYR A 1 186 ? -19.297 -2.574 16.069 1.00 37.62 186 TYR A CA 1
ATOM 1230 C C . TYR A 1 186 ? -19.720 -1.483 17.050 1.00 37.62 186 TYR A C 1
ATOM 1232 O O . TYR A 1 186 ? -20.134 -0.394 16.650 1.00 37.62 186 TYR A O 1
ATOM 1240 N N . CYS A 1 187 ? -19.564 -1.761 18.343 1.00 39.31 187 CYS A N 1
ATOM 1241 C CA . CYS A 1 187 ? -19.632 -0.751 19.390 1.00 39.31 187 CYS A CA 1
ATOM 1242 C C . CYS A 1 187 ? -18.360 -0.825 20.242 1.00 39.31 187 CYS A C 1
ATOM 1244 O O . CYS A 1 187 ? -17.925 -1.904 20.651 1.00 39.31 187 CYS A O 1
ATOM 1246 N N . GLY A 1 188 ? -17.773 0.345 20.478 1.00 36.28 188 GLY A N 1
ATOM 1247 C CA . GLY A 1 188 ? -16.529 0.515 21.215 1.00 36.28 188 GLY A CA 1
ATOM 1248 C C . GLY A 1 188 ? -15.981 1.917 20.977 1.00 36.28 188 GLY A C 1
ATOM 1249 O O . GLY A 1 188 ? -15.596 2.247 19.858 1.00 36.28 188 GLY A O 1
ATOM 1250 N N . ALA A 1 189 ? -15.998 2.745 22.018 1.00 36.31 189 ALA A N 1
ATOM 1251 C CA . ALA A 1 189 ? -15.374 4.063 22.060 1.00 36.31 189 ALA A CA 1
ATOM 1252 C C . ALA A 1 189 ? -15.184 4.477 23.527 1.00 36.31 189 ALA A C 1
ATOM 1254 O O . ALA A 1 189 ? -15.958 4.057 24.397 1.00 36.31 189 ALA A O 1
ATOM 1255 N N . GLU A 1 190 ? -14.182 5.320 23.801 1.00 38.09 190 GLU A N 1
ATOM 1256 C CA . GLU A 1 190 ? -14.058 5.982 25.103 1.00 38.09 190 GLU A CA 1
ATOM 1257 C C . GLU A 1 190 ? -15.382 6.665 25.463 1.00 38.09 190 GLU A C 1
ATOM 1259 O O . GLU A 1 190 ? -15.947 7.416 24.670 1.00 38.09 190 GLU A O 1
ATOM 1264 N N . GLY A 1 191 ? -15.885 6.384 26.664 1.00 47.25 191 GLY A N 1
ATOM 1265 C CA . GLY A 1 191 ? -17.148 6.935 27.140 1.00 47.25 191 GLY A CA 1
ATOM 1266 C C . GLY A 1 191 ? -18.258 5.912 27.361 1.00 47.25 191 GLY A C 1
ATOM 1267 O O . GLY A 1 191 ? -19.210 6.266 28.038 1.00 47.25 191 GLY A O 1
ATOM 1268 N N . ILE A 1 192 ? -18.171 4.649 26.927 1.00 59.19 192 ILE A N 1
ATOM 1269 C CA . ILE A 1 192 ? -19.061 3.606 27.486 1.00 59.19 192 ILE A CA 1
ATOM 1270 C C . ILE A 1 192 ? -18.479 3.125 28.821 1.00 59.19 192 ILE A C 1
ATOM 1272 O O . ILE A 1 192 ? -17.283 2.857 28.919 1.00 59.19 192 ILE A O 1
ATOM 1276 N N . GLN A 1 193 ? -19.306 3.009 29.865 1.00 64.12 193 GLN A N 1
ATOM 1277 C CA . GLN A 1 193 ? -18.868 2.457 31.147 1.00 64.12 193 GLN A CA 1
ATOM 1278 C C . GLN A 1 193 ? -18.483 0.970 30.974 1.00 64.12 193 GLN A C 1
ATOM 1280 O O . GLN A 1 193 ? -19.336 0.180 30.557 1.00 64.12 193 GLN A O 1
ATOM 1285 N N . PRO A 1 194 ? -17.252 0.544 31.321 1.00 71.12 194 PRO A N 1
ATOM 1286 C CA . PRO A 1 194 ? -16.857 -0.861 31.241 1.00 71.12 194 PRO A CA 1
ATOM 1287 C C . PRO A 1 194 ? -17.747 -1.766 32.098 1.00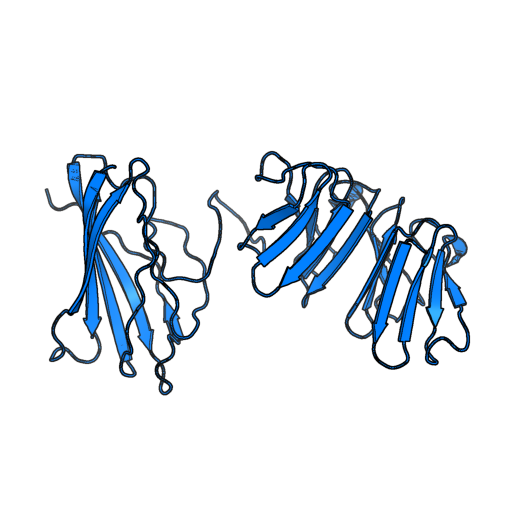 71.12 194 PRO A C 1
ATOM 1289 O O . PRO A 1 194 ? -18.150 -1.383 33.199 1.00 71.12 194 PRO A O 1
ATOM 1292 N N . ASN A 1 195 ? -18.019 -2.985 31.625 1.00 74.50 195 ASN A N 1
ATOM 1293 C CA . ASN A 1 195 ? -18.914 -3.946 32.284 1.00 74.50 195 ASN A CA 1
ATOM 1294 C C . ASN A 1 195 ? -20.368 -3.449 32.458 1.00 74.50 195 ASN A C 1
ATOM 1296 O O . ASN A 1 195 ? -21.088 -3.951 33.323 1.00 74.50 195 ASN A O 1
ATOM 1300 N N . SER A 1 196 ? -20.819 -2.470 31.659 1.00 72.88 196 SER A N 1
ATOM 1301 C CA . SER A 1 196 ? -22.210 -1.988 31.668 1.00 72.88 196 SER A CA 1
ATOM 1302 C C . SER A 1 196 ? -23.082 -2.660 30.603 1.00 72.88 196 SER A C 1
ATOM 1304 O O . SER A 1 196 ? -22.598 -3.153 29.583 1.00 72.88 196 SER A O 1
ATOM 1306 N N . ALA A 1 197 ? -24.391 -2.703 30.857 1.00 82.81 197 ALA A N 1
ATOM 1307 C CA . ALA A 1 197 ? -25.360 -3.305 29.949 1.00 82.81 197 ALA A CA 1
ATOM 1308 C C . ALA A 1 197 ? -25.666 -2.401 28.744 1.00 82.81 197 ALA A C 1
ATOM 1310 O O . ALA A 1 197 ? -25.698 -1.173 28.865 1.00 82.81 197 ALA A O 1
ATOM 1311 N N . TYR A 1 198 ? -25.980 -3.018 27.605 1.00 78.38 198 TYR A N 1
ATOM 1312 C CA . TYR A 1 198 ? -26.396 -2.321 26.392 1.00 78.38 198 TYR A CA 1
ATOM 1313 C C . TYR A 1 198 ? -27.630 -2.948 25.724 1.00 78.38 198 TYR A C 1
ATOM 1315 O O . TYR A 1 198 ? -28.072 -4.056 26.033 1.00 78.38 198 TYR A O 1
ATOM 1323 N N . THR A 1 199 ? -28.216 -2.226 24.772 1.00 82.06 199 THR A N 1
ATOM 1324 C CA . THR A 1 199 ? -29.232 -2.743 23.847 1.00 82.06 199 THR A CA 1
ATOM 1325 C C . THR A 1 199 ? -29.072 -2.077 22.492 1.00 82.06 199 THR A C 1
ATOM 1327 O O . THR A 1 199 ? -29.124 -0.852 22.391 1.00 82.06 199 THR A O 1
ATOM 1330 N N . LEU A 1 200 ? -28.934 -2.894 21.452 1.00 77.38 200 LEU A N 1
ATOM 1331 C CA . LEU A 1 200 ? -28.803 -2.474 20.065 1.00 77.38 200 LEU A CA 1
ATOM 1332 C C . LEU A 1 200 ? -30.107 -2.756 19.313 1.00 77.38 200 LEU A C 1
ATOM 1334 O O . LEU A 1 200 ? -30.729 -3.805 19.483 1.00 77.38 200 LEU A O 1
ATOM 1338 N N . SER A 1 201 ? -30.559 -1.816 18.487 1.00 81.25 201 SER A N 1
ATOM 1339 C CA . SER A 1 201 ? -31.854 -1.908 17.808 1.00 81.25 201 SER A CA 1
ATOM 1340 C C . SER A 1 201 ? -31.879 -1.208 16.453 1.00 81.25 201 SER A C 1
ATOM 1342 O O . SER A 1 201 ? -31.108 -0.284 16.205 1.00 81.25 201 SER A O 1
ATOM 1344 N N . VAL A 1 202 ? -32.802 -1.638 15.594 1.00 81.62 202 VAL A N 1
ATOM 1345 C CA . VAL A 1 202 ? -33.108 -1.043 14.289 1.00 81.62 202 VAL A CA 1
ATOM 1346 C C . VAL A 1 202 ? -34.591 -0.686 14.210 1.00 81.62 202 VAL A C 1
ATOM 1348 O O . VAL A 1 202 ? -35.453 -1.410 14.706 1.00 81.62 202 VAL A O 1
ATOM 1351 N N . GLN A 1 203 ? -34.905 0.435 13.571 1.00 83.88 203 GLN A N 1
ATOM 1352 C CA . GLN A 1 203 ? -36.270 0.874 13.288 1.00 83.88 203 GLN A CA 1
ATOM 1353 C C . GLN A 1 203 ? -36.333 1.450 11.872 1.00 83.88 203 GLN A C 1
ATOM 1355 O O . GLN A 1 203 ? -35.424 2.171 11.467 1.00 83.88 203 GLN A O 1
ATOM 1360 N N . SER A 1 204 ? -37.385 1.160 11.102 1.00 78.88 204 SER A N 1
ATOM 1361 C CA . SER A 1 204 ? -37.557 1.818 9.801 1.00 78.88 204 SER A CA 1
ATOM 1362 C C . SER A 1 204 ? -37.972 3.276 9.991 1.00 78.88 204 SER A C 1
ATOM 1364 O O . SER A 1 204 ? -38.834 3.586 10.810 1.00 78.88 204 SER A O 1
ATOM 1366 N N . VAL A 1 205 ? -37.350 4.166 9.222 1.00 79.69 205 VAL A N 1
ATOM 1367 C CA . VAL A 1 205 ? -37.712 5.587 9.125 1.00 79.69 205 VAL A CA 1
ATOM 1368 C C . VAL A 1 205 ? -38.711 5.791 7.987 1.00 79.69 205 VAL A C 1
ATOM 1370 O O . VAL A 1 205 ? -39.636 6.584 8.116 1.00 79.69 205 VAL A O 1
ATOM 1373 N N . THR A 1 206 ? -38.552 5.056 6.881 1.00 68.31 206 THR A N 1
ATOM 1374 C CA . THR A 1 206 ? -39.445 5.145 5.713 1.00 68.31 206 THR A CA 1
ATOM 1375 C C . THR A 1 206 ? -40.800 4.476 5.952 1.00 68.31 206 THR A C 1
ATOM 1377 O O . THR A 1 206 ? -41.795 4.903 5.374 1.00 68.31 206 THR A O 1
ATOM 1380 N N . ASN A 1 207 ? -40.863 3.441 6.796 1.00 67.00 207 ASN A N 1
ATOM 1381 C CA . ASN A 1 207 ? -42.104 2.743 7.119 1.00 67.00 207 ASN A CA 1
ATOM 1382 C C . ASN A 1 207 ? -42.360 2.735 8.633 1.00 67.00 207 ASN A C 1
ATOM 1384 O O . ASN A 1 207 ? -41.973 1.805 9.339 1.00 67.00 207 ASN A O 1
ATOM 1388 N N . SER A 1 208 ? -43.073 3.754 9.115 1.00 60.78 208 SER A N 1
ATOM 1389 C CA . SER A 1 208 ? -43.432 3.926 10.530 1.00 60.78 208 SER A CA 1
ATOM 1390 C C . SER A 1 208 ? -44.323 2.816 11.110 1.00 60.78 208 SER A C 1
ATOM 1392 O O . SER A 1 208 ? -44.514 2.782 12.324 1.00 60.78 208 SER A O 1
ATOM 1394 N N . ALA A 1 209 ? -44.874 1.917 10.282 1.00 58.94 209 ALA A N 1
ATOM 1395 C CA . ALA A 1 209 ? -45.609 0.739 10.747 1.00 58.94 209 ALA A CA 1
ATOM 1396 C C . ALA A 1 209 ? -44.684 -0.438 11.123 1.00 58.94 209 ALA A C 1
ATOM 1398 O O . ALA A 1 209 ? -45.133 -1.375 11.782 1.00 58.94 209 ALA A O 1
ATOM 1399 N N . LEU A 1 210 ? -43.399 -0.402 10.743 1.00 62.97 210 LEU A N 1
ATOM 1400 C CA . LEU A 1 210 ? -42.406 -1.372 11.208 1.00 62.97 210 LEU A CA 1
ATOM 1401 C C . LEU A 1 210 ? -41.918 -0.986 12.609 1.00 62.97 210 LEU A C 1
ATOM 1403 O O . LEU A 1 210 ? -41.277 0.047 12.815 1.00 62.97 210 LEU A O 1
ATOM 1407 N N . THR A 1 211 ? -42.217 -1.842 13.583 1.00 64.88 211 THR A N 1
ATOM 1408 C CA . THR A 1 211 ? -41.803 -1.678 14.977 1.00 64.88 211 THR A CA 1
ATOM 1409 C C . THR A 1 211 ? -40.286 -1.787 15.146 1.00 64.88 211 THR A C 1
ATOM 1411 O O . THR A 1 211 ? -39.588 -2.429 14.364 1.00 64.88 211 THR A O 1
ATOM 1414 N N . ARG A 1 212 ? -39.758 -1.141 16.196 1.00 78.56 212 ARG A N 1
ATOM 1415 C CA . ARG A 1 212 ? -38.341 -1.227 16.574 1.00 78.56 212 ARG A CA 1
ATOM 1416 C C . ARG A 1 212 ? -37.970 -2.677 16.905 1.00 78.56 212 ARG A C 1
ATOM 1418 O O . ARG A 1 212 ? -38.416 -3.200 17.927 1.00 78.56 212 ARG A O 1
ATOM 1425 N N . THR A 1 213 ? -37.094 -3.269 16.105 1.00 81.12 213 THR A N 1
ATOM 1426 C CA . THR A 1 213 ? -36.519 -4.597 16.338 1.00 81.12 213 THR A CA 1
ATOM 1427 C C . THR A 1 213 ? -35.252 -4.460 17.174 1.00 81.12 213 THR A C 1
ATOM 1429 O O . THR A 1 213 ? -34.376 -3.654 16.863 1.00 81.12 213 THR A O 1
ATOM 1432 N N . VAL A 1 214 ? -35.141 -5.241 18.248 1.00 82.56 214 VAL A N 1
ATOM 1433 C CA . VAL A 1 214 ? -33.882 -5.390 18.991 1.00 82.56 214 VAL A CA 1
ATOM 1434 C C . VAL A 1 214 ? -32.993 -6.348 18.207 1.00 82.56 214 VAL A C 1
ATOM 1436 O O . VAL A 1 214 ? -33.433 -7.442 17.870 1.00 82.56 214 VAL A O 1
ATOM 1439 N N . LEU A 1 215 ? -31.776 -5.909 17.902 1.00 76.94 215 LEU A N 1
ATOM 1440 C CA . LEU A 1 215 ? -30.766 -6.709 17.215 1.00 76.94 215 LEU A CA 1
ATOM 1441 C C . LEU A 1 215 ? -29.964 -7.536 18.216 1.00 76.94 215 LEU A C 1
ATOM 1443 O O . LEU A 1 215 ? -29.732 -8.712 17.967 1.00 76.94 215 LEU A O 1
ATOM 1447 N N . ASP A 1 216 ? -29.582 -6.926 19.342 1.00 78.25 216 ASP A N 1
ATOM 1448 C CA . ASP A 1 216 ? -28.824 -7.603 20.393 1.00 78.25 216 ASP A CA 1
ATOM 1449 C C . ASP A 1 216 ? -28.928 -6.899 21.760 1.00 78.25 216 ASP A C 1
ATOM 1451 O O . ASP A 1 216 ? -29.327 -5.729 21.856 1.00 78.25 216 ASP A O 1
ATOM 1455 N N . ARG A 1 217 ? -28.570 -7.622 22.826 1.00 84.56 217 ARG A N 1
ATOM 1456 C CA . ARG A 1 217 ? -28.418 -7.143 24.203 1.00 84.56 217 ARG A CA 1
ATOM 1457 C C . ARG A 1 217 ? -27.321 -7.926 24.911 1.00 84.56 217 ARG A C 1
ATOM 1459 O O . ARG A 1 217 ? -27.388 -9.148 24.987 1.00 84.56 217 ARG A O 1
ATOM 1466 N N . GLY A 1 218 ? -26.424 -7.215 25.576 1.00 79.94 218 GLY A N 1
ATOM 1467 C CA . GLY A 1 218 ? -25.393 -7.837 26.392 1.00 79.94 218 GLY A CA 1
ATOM 1468 C C . GLY A 1 218 ? -24.753 -6.850 27.354 1.00 79.94 218 GLY A C 1
ATOM 1469 O O . GLY A 1 218 ? -25.347 -5.832 27.718 1.00 79.94 218 GLY A O 1
ATOM 1470 N N . THR A 1 219 ? -23.520 -7.160 27.726 1.00 78.38 219 THR A N 1
ATOM 1471 C CA . THR A 1 219 ? -22.657 -6.334 28.569 1.00 78.38 219 THR A CA 1
ATOM 1472 C C . THR A 1 219 ? -21.402 -6.006 27.769 1.00 78.38 219 THR A C 1
ATOM 1474 O O . THR A 1 219 ? -20.879 -6.887 27.090 1.00 78.38 219 THR A O 1
ATOM 1477 N N . VAL A 1 220 ? -20.927 -4.759 27.807 1.00 67.44 220 VAL A N 1
ATOM 1478 C CA . VAL A 1 220 ? -19.610 -4.426 27.238 1.00 67.44 220 VAL A CA 1
ATOM 1479 C C . VAL A 1 220 ? -18.497 -4.928 28.151 1.00 67.44 220 VAL A C 1
ATOM 1481 O O . VAL A 1 220 ? -18.659 -4.951 29.367 1.00 67.44 220 VAL A O 1
ATOM 1484 N N . ASN A 1 221 ? -17.352 -5.297 27.597 1.00 62.81 221 ASN A N 1
ATOM 1485 C CA . ASN A 1 221 ? -16.255 -5.872 28.366 1.00 62.81 221 ASN A CA 1
ATOM 1486 C C . ASN A 1 221 ? -15.513 -4.854 29.252 1.00 62.81 221 ASN A C 1
ATOM 1488 O O . ASN A 1 221 ? -15.900 -3.688 29.400 1.00 62.81 221 ASN A O 1
ATOM 1492 N N . SER A 1 222 ? -14.405 -5.299 29.848 1.00 61.53 222 SER A N 1
ATOM 1493 C CA . SER A 1 222 ? -13.543 -4.502 30.729 1.00 61.53 222 SER A CA 1
ATOM 1494 C C . SER A 1 222 ? -12.894 -3.283 30.059 1.00 61.53 222 SER A C 1
ATOM 1496 O O . SER A 1 222 ? -12.341 -2.440 30.763 1.00 61.53 222 SER A O 1
ATOM 1498 N N . GLN A 1 223 ? -12.987 -3.162 28.732 1.00 53.06 223 GLN A N 1
ATOM 1499 C CA . GLN A 1 223 ? -12.510 -2.025 27.940 1.00 53.06 223 GLN A CA 1
ATOM 1500 C C . GLN A 1 223 ? -13.657 -1.174 27.358 1.00 53.06 223 GLN A C 1
ATOM 1502 O O . GLN A 1 223 ? -13.385 -0.201 26.662 1.00 53.06 223 GLN A O 1
ATOM 1507 N N . GLY A 1 224 ? -14.925 -1.514 27.626 1.00 55.75 224 GLY A N 1
ATOM 1508 C CA . GLY A 1 224 ? -16.091 -0.805 27.079 1.00 55.75 224 GLY A CA 1
ATOM 1509 C C . GLY A 1 224 ? -16.503 -1.230 25.660 1.00 55.75 224 GLY A C 1
ATOM 1510 O O . GLY A 1 224 ? -17.321 -0.552 25.040 1.00 55.75 224 GLY A O 1
ATOM 1511 N N . ASN A 1 225 ? -15.978 -2.353 25.156 1.00 60.81 225 ASN A N 1
ATOM 1512 C CA . ASN A 1 225 ? -16.241 -2.868 23.807 1.00 60.81 225 ASN A CA 1
ATOM 1513 C C . ASN A 1 225 ? -17.244 -4.035 23.816 1.00 60.81 225 ASN A C 1
ATOM 1515 O O . ASN A 1 225 ? -17.413 -4.702 24.837 1.00 60.81 225 ASN A O 1
ATOM 1519 N N . LEU A 1 226 ? -17.868 -4.334 22.672 1.00 58.09 226 LEU A N 1
ATOM 1520 C CA . LEU A 1 226 ? -18.548 -5.623 22.476 1.00 58.09 226 LEU A CA 1
ATOM 1521 C C . LEU A 1 226 ? -17.531 -6.768 22.376 1.00 58.09 226 LEU A C 1
ATOM 1523 O O . LEU A 1 226 ? -16.524 -6.633 21.682 1.00 58.09 226 LEU A O 1
ATOM 1527 N N . ASP A 1 227 ? -17.835 -7.910 22.996 1.00 51.28 227 ASP A N 1
ATOM 1528 C CA . ASP A 1 227 ? -17.052 -9.144 22.823 1.00 51.28 227 ASP A CA 1
ATOM 1529 C C . ASP A 1 227 ? -17.390 -9.891 21.519 1.00 51.28 227 ASP A C 1
ATOM 1531 O O . ASP A 1 227 ? -16.564 -10.643 21.000 1.00 51.28 227 ASP A O 1
ATOM 1535 N N . GLU A 1 228 ? -18.578 -9.660 20.948 1.00 52.31 228 GLU A N 1
ATOM 1536 C CA . GLU A 1 228 ? -19.055 -10.324 19.730 1.00 52.31 228 GLU A CA 1
ATOM 1537 C C . GLU A 1 228 ? -19.597 -9.333 18.686 1.00 52.31 228 GLU A C 1
ATOM 1539 O O . GLU A 1 228 ? -19.967 -8.196 18.985 1.00 52.31 228 GLU A O 1
ATOM 1544 N N . ARG A 1 229 ? -19.619 -9.765 17.418 1.00 54.16 229 ARG A N 1
ATOM 1545 C CA . ARG A 1 229 ? -20.115 -8.969 16.285 1.00 54.16 229 ARG A CA 1
ATOM 1546 C C . ARG A 1 229 ? -21.613 -9.183 16.097 1.00 54.16 229 ARG A C 1
ATOM 1548 O O . ARG A 1 229 ? -22.035 -10.305 15.821 1.00 54.16 229 ARG A O 1
ATOM 1555 N N . VAL A 1 230 ? -22.396 -8.106 16.115 1.00 55.78 230 VAL A N 1
ATOM 1556 C CA . VAL A 1 230 ? -23.839 -8.182 15.839 1.00 55.78 230 VAL A CA 1
ATOM 1557 C C . VAL A 1 230 ? -24.094 -8.062 14.342 1.00 55.78 230 VAL A C 1
ATOM 1559 O O . VAL A 1 230 ? -23.717 -7.071 13.719 1.00 55.78 230 VAL A O 1
ATOM 1562 N N . TRP A 1 231 ? -24.755 -9.053 13.751 1.00 54.78 231 TRP A N 1
ATOM 1563 C CA . TRP A 1 231 ? -25.075 -9.052 12.323 1.00 54.78 231 TRP A CA 1
ATOM 1564 C C . TRP A 1 231 ? -26.412 -8.359 12.068 1.00 54.78 231 TRP A C 1
ATOM 1566 O O . TRP A 1 231 ? -27.423 -8.675 12.699 1.00 54.78 231 TRP A O 1
ATOM 1576 N N . LEU A 1 232 ? -26.437 -7.428 11.114 1.00 60.47 232 LEU A N 1
ATOM 1577 C CA . LEU A 1 232 ? -27.689 -6.848 10.646 1.00 60.47 232 LEU A CA 1
ATOM 1578 C C . LEU A 1 232 ? -28.427 -7.901 9.801 1.00 60.47 232 LEU A C 1
ATOM 1580 O O . LEU A 1 232 ? -27.927 -8.333 8.762 1.00 60.47 232 LEU A O 1
ATOM 1584 N N . GLY A 1 233 ? -29.602 -8.334 10.263 1.00 60.97 233 GLY A N 1
ATOM 1585 C CA . GLY A 1 233 ? -30.469 -9.237 9.502 1.00 60.97 233 GLY A CA 1
ATOM 1586 C C . GLY A 1 233 ? -30.964 -8.607 8.195 1.00 60.97 233 GLY A C 1
ATOM 1587 O O . GLY A 1 233 ? -30.820 -7.404 7.980 1.00 60.97 233 GLY A O 1
ATOM 1588 N N . ALA A 1 234 ? -31.577 -9.413 7.323 1.00 62.00 234 ALA A N 1
ATOM 1589 C CA . ALA A 1 234 ? -32.123 -8.922 6.059 1.00 62.00 234 ALA A CA 1
ATOM 1590 C C . ALA A 1 234 ? -33.142 -7.787 6.289 1.00 62.00 234 ALA A C 1
ATOM 1592 O O . ALA A 1 234 ? -34.106 -7.945 7.043 1.00 62.00 234 ALA A O 1
ATOM 1593 N N . LEU A 1 235 ? -32.925 -6.652 5.623 1.00 68.38 235 LEU A N 1
ATOM 1594 C CA . LEU A 1 235 ? -33.805 -5.486 5.652 1.00 68.38 235 LEU A CA 1
ATOM 1595 C C . LEU A 1 235 ? -34.442 -5.266 4.276 1.00 68.38 235 LEU A C 1
ATOM 1597 O O . LEU A 1 235 ? -33.862 -5.597 3.244 1.00 68.38 235 LEU A O 1
ATOM 1601 N N . ASN A 1 236 ? -35.638 -4.679 4.273 1.00 76.38 236 ASN A N 1
ATOM 1602 C CA . ASN A 1 236 ? -36.287 -4.235 3.041 1.00 76.38 236 ASN A CA 1
ATOM 1603 C C . ASN A 1 236 ? -35.610 -2.952 2.521 1.00 76.38 236 ASN A C 1
ATOM 1605 O O . ASN A 1 236 ? -35.005 -2.230 3.313 1.00 76.38 236 ASN A O 1
ATOM 1609 N N . PRO A 1 237 ? -35.753 -2.606 1.230 1.00 76.38 237 PRO A N 1
ATOM 1610 C CA . PRO A 1 237 ? -35.297 -1.319 0.713 1.00 76.38 237 PRO A CA 1
ATOM 1611 C C . PRO A 1 237 ? -35.938 -0.139 1.466 1.00 76.38 237 PRO A C 1
ATOM 1613 O O . PRO A 1 237 ? -37.148 -0.135 1.709 1.00 76.38 237 PRO A O 1
ATOM 1616 N N . GLY A 1 238 ? -35.144 0.873 1.822 1.00 71.94 238 GLY A N 1
ATOM 1617 C CA . GLY A 1 238 ? -35.599 2.057 2.561 1.00 71.94 238 GLY A CA 1
ATOM 1618 C C . GLY A 1 238 ? -34.591 2.589 3.583 1.00 71.94 238 GLY A C 1
ATOM 1619 O O . GLY A 1 238 ? -33.485 2.074 3.726 1.00 71.94 238 GLY A O 1
ATOM 1620 N N . SER A 1 239 ? -34.977 3.638 4.308 1.00 80.12 239 SER A N 1
ATOM 1621 C CA . SER A 1 239 ? -34.155 4.261 5.350 1.00 80.12 239 SER A CA 1
ATOM 1622 C C . SER A 1 239 ? -34.470 3.686 6.728 1.00 80.12 239 SER A C 1
ATOM 1624 O O . SER A 1 239 ? -35.637 3.489 7.084 1.00 80.12 239 SER A O 1
ATOM 1626 N N . TYR A 1 240 ? -33.431 3.481 7.535 1.00 77.06 240 TYR A N 1
ATOM 1627 C CA . TYR A 1 240 ? -33.516 2.925 8.883 1.00 77.06 240 TYR A CA 1
ATOM 1628 C C . TYR A 1 240 ? -32.699 3.746 9.879 1.00 77.06 240 TYR A C 1
ATOM 1630 O O . TYR A 1 240 ? -31.692 4.355 9.528 1.00 77.06 240 TYR A O 1
ATOM 1638 N N . LYS A 1 241 ? -33.136 3.730 11.137 1.00 80.44 241 LYS A N 1
ATOM 1639 C CA . LYS A 1 241 ? -32.450 4.280 12.302 1.00 80.44 241 LYS A CA 1
ATOM 1640 C C . LYS A 1 241 ? -31.896 3.115 13.118 1.00 80.44 241 LYS A C 1
ATOM 1642 O O . LYS A 1 241 ? -32.665 2.262 13.563 1.00 80.44 241 LYS A O 1
ATOM 1647 N N . ILE A 1 242 ? -30.586 3.089 13.323 1.00 77.75 242 ILE A N 1
ATOM 1648 C CA . ILE A 1 242 ? -29.908 2.195 14.262 1.00 77.75 242 ILE A CA 1
ATOM 1649 C C . ILE A 1 242 ? -29.739 2.959 15.573 1.00 77.75 242 ILE A C 1
ATOM 1651 O O . ILE A 1 242 ? -29.256 4.090 15.571 1.00 77.75 242 ILE A O 1
ATOM 1655 N N . VAL A 1 243 ? -30.160 2.361 16.686 1.00 78.81 243 VAL A N 1
ATOM 1656 C CA . VAL A 1 243 ? -30.056 2.959 18.021 1.00 78.81 243 VAL A CA 1
ATOM 1657 C C . VAL A 1 243 ? -29.403 1.976 18.973 1.00 78.81 243 VAL A C 1
ATOM 1659 O O . VAL A 1 243 ? -29.903 0.864 19.162 1.00 78.81 243 VAL A O 1
ATOM 1662 N N . MET A 1 244 ? -28.329 2.431 19.606 1.00 77.19 244 MET A N 1
ATOM 1663 C CA . MET A 1 244 ? -27.673 1.766 20.723 1.00 77.19 244 MET A CA 1
ATOM 1664 C C . MET A 1 244 ? -27.945 2.553 22.001 1.00 77.19 244 MET A C 1
ATOM 1666 O O . MET A 1 244 ? -27.770 3.771 22.034 1.00 77.19 244 MET A O 1
ATOM 1670 N N . THR A 1 245 ? -28.364 1.864 23.056 1.00 78.62 245 THR A N 1
ATOM 1671 C CA . THR A 1 245 ? -28.523 2.441 24.395 1.00 78.62 245 THR A CA 1
ATOM 1672 C C . THR A 1 245 ? -27.619 1.724 25.382 1.00 78.62 245 THR A C 1
ATOM 1674 O O . THR A 1 245 ? -27.587 0.495 25.369 1.00 78.62 245 THR A O 1
ATOM 1677 N N . GLY A 1 246 ? -26.950 2.464 26.261 1.00 75.25 246 GLY A N 1
ATOM 1678 C CA . GLY A 1 246 ? -26.077 1.918 27.304 1.00 75.25 246 GLY A CA 1
ATOM 1679 C C . GLY A 1 246 ? -25.847 2.924 28.431 1.00 75.25 246 GLY A C 1
ATOM 1680 O O . GLY A 1 246 ? -26.635 3.860 28.595 1.00 75.25 246 GLY A O 1
ATOM 1681 N N . ILE A 1 247 ? -24.761 2.756 29.186 1.00 66.31 247 ILE A N 1
ATOM 1682 C CA . ILE A 1 247 ? -24.359 3.678 30.256 1.00 66.31 247 ILE A CA 1
ATOM 1683 C C . ILE A 1 247 ? -23.046 4.361 29.862 1.00 66.31 247 ILE A C 1
ATOM 1685 O O . ILE A 1 247 ? -22.089 3.704 29.452 1.00 66.31 247 ILE A O 1
ATOM 1689 N N . HIS A 1 248 ? -23.008 5.687 29.966 1.00 62.28 248 HIS A N 1
ATOM 1690 C CA . HIS A 1 248 ? -21.809 6.482 29.735 1.00 62.28 248 HIS A CA 1
ATOM 1691 C C . HIS A 1 248 ? -20.841 6.360 30.925 1.00 62.28 248 HIS A C 1
ATOM 1693 O O . HIS A 1 248 ? -21.270 6.122 32.049 1.00 62.28 248 HIS A O 1
ATOM 1699 N N . ALA A 1 249 ? -19.543 6.594 30.733 1.00 54.50 249 ALA A N 1
ATOM 1700 C CA . ALA A 1 249 ? -18.521 6.516 31.781 1.00 54.50 249 ALA A CA 1
ATOM 1701 C C . ALA A 1 249 ? -18.753 7.498 32.955 1.00 54.50 249 ALA A C 1
ATOM 1703 O O . ALA A 1 249 ? -18.203 7.306 34.036 1.00 54.50 249 ALA A O 1
ATOM 1704 N N . SER A 1 250 ? -19.605 8.515 32.771 1.00 55.28 250 SER A N 1
ATOM 1705 C CA . SER A 1 250 ? -20.106 9.408 33.832 1.00 55.28 250 SER A CA 1
ATOM 1706 C C . SER A 1 250 ? -21.272 8.835 34.658 1.00 55.28 250 SER A C 1
ATOM 1708 O O . SER A 1 250 ? -21.784 9.526 35.533 1.00 55.28 250 SER A O 1
ATOM 1710 N N . GLY A 1 251 ? -21.750 7.624 34.353 1.00 60.06 251 GLY A N 1
ATOM 1711 C CA . GLY A 1 251 ? -22.961 7.016 34.921 1.00 60.06 251 GLY A CA 1
ATOM 1712 C C . GLY A 1 251 ? -24.280 7.466 34.272 1.00 60.06 251 GLY A C 1
ATOM 1713 O O . GLY A 1 251 ? -25.342 6.957 34.625 1.00 60.06 251 GLY A O 1
ATOM 1714 N N . SER A 1 252 ? -24.240 8.407 33.323 1.00 61.25 252 SER A N 1
ATOM 1715 C CA . SER A 1 252 ? -25.421 8.932 32.617 1.00 61.25 252 SER A CA 1
ATOM 1716 C C . SER A 1 252 ? -25.936 7.954 31.551 1.00 61.25 252 SER A C 1
ATOM 1718 O O . SER A 1 252 ? -25.161 7.173 30.999 1.00 61.25 252 SER A O 1
ATOM 1720 N N . GLN A 1 253 ? -27.223 8.014 31.189 1.00 66.19 253 GLN A N 1
ATOM 1721 C CA . GLN A 1 253 ? -27.737 7.205 30.078 1.00 66.19 253 GLN A CA 1
ATOM 1722 C C . GLN A 1 253 ? -27.099 7.638 28.749 1.00 66.19 253 GLN A C 1
ATOM 1724 O O . GLN A 1 253 ? -27.109 8.817 28.395 1.00 66.19 253 GLN A O 1
ATOM 1729 N N . LEU A 1 254 ? -26.585 6.668 27.991 1.00 62.78 254 LEU A N 1
ATOM 1730 C CA . LEU A 1 254 ? -26.034 6.869 26.656 1.00 62.78 254 LEU A CA 1
ATOM 1731 C C . LEU A 1 254 ? -27.046 6.433 25.594 1.00 62.78 254 LEU A C 1
ATOM 1733 O O . LEU A 1 254 ? -27.610 5.339 25.685 1.00 62.78 254 LEU A O 1
ATOM 1737 N N . VAL A 1 255 ? -27.249 7.263 24.569 1.00 72.50 255 VAL A N 1
ATOM 1738 C CA . VAL A 1 255 ? -28.042 6.922 23.380 1.00 72.50 255 VAL A CA 1
ATOM 1739 C C . VAL A 1 255 ? -27.286 7.368 22.134 1.00 72.50 255 VAL A C 1
ATOM 1741 O O . VAL A 1 255 ? -27.137 8.565 21.892 1.00 72.50 255 VAL A O 1
ATOM 1744 N N . LEU A 1 256 ? -26.835 6.397 21.344 1.00 67.62 256 LEU A N 1
ATOM 1745 C CA . LEU A 1 256 ? -26.112 6.594 20.089 1.00 67.62 256 LEU A CA 1
ATOM 1746 C C . LEU A 1 256 ? -27.055 6.291 18.925 1.00 67.62 256 LEU A C 1
ATOM 1748 O O . LEU A 1 256 ? -27.776 5.289 18.954 1.00 67.62 256 LEU A O 1
ATOM 1752 N N . THR A 1 257 ? -27.082 7.155 17.912 1.00 66.88 257 THR A N 1
ATOM 1753 C CA . THR A 1 257 ? -27.963 7.021 16.745 1.00 66.88 257 THR A CA 1
ATOM 1754 C C . THR A 1 257 ? -27.175 7.100 15.445 1.00 66.88 257 THR A C 1
ATOM 1756 O O . THR A 1 257 ? -26.508 8.098 15.196 1.00 66.88 257 THR A O 1
ATOM 1759 N N . ASN A 1 258 ? -27.377 6.112 14.575 1.00 67.00 258 ASN A N 1
ATOM 1760 C CA . ASN A 1 258 ? -26.987 6.140 13.167 1.00 67.00 258 ASN A CA 1
ATOM 1761 C C . ASN A 1 258 ? -28.222 6.027 12.268 1.00 67.00 258 ASN A C 1
ATOM 1763 O O . ASN A 1 258 ? -29.235 5.440 12.653 1.00 67.00 258 ASN A O 1
ATOM 1767 N N . TYR A 1 259 ? -28.112 6.513 11.038 1.00 70.88 259 TYR A N 1
ATOM 1768 C CA . TYR A 1 259 ? -29.060 6.242 9.964 1.00 70.88 259 TYR A CA 1
ATOM 1769 C C . TYR A 1 259 ? -28.377 5.448 8.856 1.00 70.88 259 TYR A C 1
ATOM 1771 O O . TYR A 1 259 ? -27.213 5.683 8.548 1.00 70.88 259 TYR A O 1
ATOM 1779 N N . ILE A 1 260 ? -29.107 4.521 8.245 1.00 68.81 260 ILE A N 1
ATOM 1780 C CA . ILE A 1 260 ? -28.652 3.771 7.072 1.00 68.81 260 ILE A CA 1
ATOM 1781 C C . ILE A 1 260 ? -29.710 3.821 5.974 1.00 68.81 260 ILE A C 1
ATOM 1783 O O . ILE A 1 260 ? -30.902 3.968 6.259 1.00 68.81 260 ILE A O 1
ATOM 1787 N N . THR A 1 261 ? -29.285 3.655 4.725 1.00 66.94 261 THR A N 1
ATOM 1788 C CA . THR A 1 261 ? -30.188 3.342 3.610 1.00 66.94 261 THR A CA 1
ATOM 1789 C C . THR A 1 261 ? -29.936 1.926 3.116 1.00 66.94 261 THR A C 1
ATOM 1791 O O . THR A 1 261 ? -28.799 1.460 3.107 1.00 66.94 261 THR A O 1
ATOM 1794 N N . VAL A 1 262 ? -31.001 1.245 2.712 1.00 65.75 262 VAL A N 1
ATOM 1795 C CA . VAL A 1 262 ? -30.982 -0.081 2.096 1.00 65.75 262 VAL A CA 1
ATOM 1796 C C . VAL A 1 262 ? -31.515 0.069 0.676 1.00 65.75 262 VAL A C 1
ATOM 1798 O O . VAL A 1 262 ? -32.581 0.655 0.469 1.00 65.75 262 VAL A O 1
ATOM 1801 N N . ASP A 1 263 ? -30.754 -0.408 -0.301 1.00 63.16 263 ASP A N 1
ATOM 1802 C CA . ASP A 1 263 ? -31.075 -0.312 -1.720 1.00 63.16 263 ASP A CA 1
ATOM 1803 C C . ASP A 1 263 ? -32.061 -1.400 -2.183 1.00 63.16 263 ASP A C 1
ATOM 1805 O O . ASP A 1 263 ? -32.495 -2.261 -1.416 1.00 63.16 263 ASP A O 1
ATOM 1809 N N . ALA A 1 264 ? -32.422 -1.365 -3.468 1.00 68.81 264 ALA A N 1
ATOM 1810 C CA . ALA A 1 264 ? -33.362 -2.305 -4.079 1.00 68.81 264 ALA A CA 1
ATOM 1811 C C . ALA A 1 264 ? -32.893 -3.778 -4.080 1.00 68.81 264 ALA A C 1
ATOM 1813 O O . ALA A 1 264 ? -33.702 -4.664 -4.343 1.00 68.81 264 ALA A O 1
ATOM 1814 N N . THR A 1 265 ? -31.616 -4.049 -3.792 1.00 54.59 265 THR A N 1
ATOM 1815 C CA . THR A 1 265 ? -31.039 -5.400 -3.681 1.00 54.59 265 THR A CA 1
ATOM 1816 C C . THR A 1 265 ? -31.000 -5.921 -2.241 1.00 54.59 265 THR A C 1
ATOM 1818 O O . THR A 1 265 ? -30.609 -7.065 -2.022 1.00 54.59 265 THR A O 1
ATOM 1821 N N . GLY A 1 266 ? -31.406 -5.107 -1.257 1.00 55.38 266 GLY A N 1
ATOM 1822 C CA . GLY A 1 266 ? -31.261 -5.422 0.168 1.00 55.38 266 GLY A CA 1
ATOM 1823 C C . GLY A 1 266 ? -29.859 -5.130 0.719 1.00 55.38 266 GLY A C 1
ATOM 1824 O O . GLY A 1 266 ? -29.562 -5.488 1.859 1.00 55.38 266 GLY A O 1
ATOM 1825 N N . SER A 1 267 ? -28.994 -4.478 -0.065 1.00 52.59 267 SER A N 1
ATOM 1826 C CA . SER A 1 267 ? -27.657 -4.061 0.367 1.00 52.59 267 SER A CA 1
ATOM 1827 C C . SER A 1 267 ? -27.708 -2.675 1.008 1.00 52.59 267 SER A C 1
ATOM 1829 O O . SER A 1 267 ? -28.549 -1.846 0.665 1.00 52.59 267 SER A O 1
ATOM 1831 N N . ILE A 1 268 ? -26.819 -2.401 1.962 1.00 53.91 268 ILE A N 1
ATOM 1832 C CA . ILE A 1 268 ? -26.746 -1.084 2.607 1.00 53.91 268 ILE A CA 1
ATOM 1833 C C . ILE A 1 268 ? -26.070 -0.106 1.634 1.00 53.91 268 ILE A C 1
ATOM 1835 O O . ILE A 1 268 ? -24.906 -0.285 1.286 1.00 53.91 268 ILE A O 1
ATOM 1839 N N . GLY A 1 269 ? -26.793 0.930 1.205 1.00 50.31 269 GLY A N 1
ATOM 1840 C CA . GLY A 1 269 ? -26.311 1.927 0.244 1.00 50.31 269 GLY A CA 1
ATOM 1841 C C . GLY A 1 269 ? -25.555 3.097 0.883 1.00 50.31 269 GLY A C 1
ATOM 1842 O O . GLY A 1 269 ? -24.662 3.672 0.264 1.00 50.31 269 GLY A O 1
ATOM 1843 N N . SER A 1 270 ? -25.882 3.457 2.127 1.00 55.59 270 SER A N 1
ATOM 1844 C CA . SER A 1 270 ? -25.186 4.510 2.878 1.00 55.59 270 SER A CA 1
ATOM 1845 C C . SER A 1 270 ? -25.358 4.366 4.390 1.00 55.59 270 SER A C 1
ATOM 1847 O O . SER A 1 270 ? -26.303 3.730 4.860 1.00 55.59 270 SER A O 1
ATOM 1849 N N . VAL A 1 271 ? -24.445 4.988 5.140 1.00 56.69 271 VAL A N 1
ATOM 1850 C CA . VAL A 1 271 ? -24.448 5.100 6.606 1.00 56.69 271 VAL A CA 1
ATOM 1851 C C . VAL A 1 271 ? -24.166 6.564 6.959 1.00 56.69 271 VAL A C 1
ATOM 1853 O O . VAL A 1 271 ? -23.301 7.185 6.343 1.00 56.69 271 VAL A O 1
ATOM 1856 N N . SER A 1 272 ? -24.916 7.145 7.896 1.00 52.25 272 SER A N 1
ATOM 1857 C CA . SER A 1 272 ? -24.686 8.510 8.381 1.00 52.25 272 SER A CA 1
ATOM 1858 C C . SER A 1 272 ? -23.529 8.574 9.376 1.00 52.25 272 SER A C 1
ATOM 1860 O O . SER A 1 272 ? -23.115 7.560 9.933 1.00 52.25 272 SER A O 1
ATOM 1862 N N . ALA A 1 273 ? -23.080 9.792 9.683 1.00 46.78 273 ALA A N 1
ATOM 1863 C CA . ALA A 1 273 ? -22.380 10.026 10.938 1.00 46.78 273 ALA A CA 1
ATOM 1864 C C . ALA A 1 273 ? -23.294 9.698 12.140 1.00 46.78 273 ALA A C 1
ATOM 1866 O O . ALA A 1 273 ? -24.526 9.779 12.039 1.00 46.78 273 ALA A O 1
ATOM 1867 N N . GLU A 1 274 ? -22.677 9.358 13.266 1.00 55.41 274 GLU A N 1
ATOM 1868 C CA . GLU A 1 274 ? -23.331 9.092 14.535 1.00 55.41 274 GLU A CA 1
ATOM 1869 C C . GLU A 1 274 ? -23.690 10.407 15.208 1.00 55.41 274 GLU A C 1
ATOM 1871 O O . GLU A 1 274 ? -22.925 11.372 15.216 1.00 55.41 274 GLU A O 1
ATOM 1876 N N . SER A 1 275 ? -24.881 10.422 15.788 1.00 53.22 275 SER A N 1
ATOM 1877 C CA . SER A 1 275 ? -25.297 11.433 16.736 1.00 53.22 275 SER A CA 1
ATOM 1878 C C . SER A 1 275 ? -25.557 10.758 18.073 1.00 53.22 275 SER A C 1
ATOM 1880 O O . SER A 1 275 ? -26.552 10.044 18.250 1.00 53.22 275 SER A O 1
ATOM 1882 N N . GLN A 1 276 ? -24.702 11.062 19.043 1.00 55.41 276 GLN A N 1
ATOM 1883 C CA . GLN A 1 276 ? -25.060 10.980 20.446 1.00 55.41 276 GLN A CA 1
ATOM 1884 C C . GLN A 1 276 ? -26.237 11.934 20.691 1.00 55.41 276 GLN A C 1
ATOM 1886 O O . GLN A 1 276 ? -26.213 13.096 20.273 1.00 55.41 276 GLN A O 1
ATOM 1891 N N . GLN A 1 277 ? -27.286 11.457 21.358 1.00 55.59 277 GLN A N 1
ATOM 1892 C CA . GLN A 1 277 ? -28.313 12.355 21.885 1.00 55.59 277 GLN A CA 1
ATOM 1893 C C . GLN A 1 277 ? -27.736 13.103 23.099 1.00 55.59 277 GLN A C 1
ATOM 1895 O O . GLN A 1 277 ? -26.988 12.494 23.869 1.00 55.59 277 GLN A O 1
ATOM 1900 N N . PRO A 1 278 ? -28.069 14.392 23.309 1.00 46.72 278 PRO A N 1
ATOM 1901 C CA . PRO A 1 278 ? -27.649 15.099 24.514 1.00 46.72 278 PRO A CA 1
ATOM 1902 C C . PRO A 1 278 ? -28.118 14.333 25.754 1.00 46.72 278 PRO A C 1
ATOM 1904 O O . PRO A 1 278 ? -29.238 13.817 25.775 1.00 46.72 278 PRO A O 1
ATOM 1907 N N . PHE A 1 279 ? -27.257 14.257 26.772 1.00 45.06 279 PHE A N 1
ATOM 1908 C CA . PHE A 1 279 ? -27.582 13.592 28.030 1.00 45.06 279 PHE A CA 1
ATOM 1909 C C . PHE A 1 279 ? -28.881 14.171 28.602 1.00 45.06 279 PHE A C 1
ATOM 1911 O O . PHE A 1 279 ? -28.976 15.371 28.870 1.00 45.06 279 PHE A O 1
ATOM 1918 N N . LEU A 1 280 ? -29.887 13.313 28.766 1.00 40.12 280 LEU A N 1
ATOM 1919 C CA . LEU A 1 280 ? -31.093 13.649 29.510 1.00 40.12 280 LEU A CA 1
ATOM 1920 C C . LEU A 1 280 ? -30.730 13.580 30.998 1.00 40.12 280 LEU A C 1
ATOM 1922 O O . LEU A 1 280 ? -30.475 12.491 31.513 1.00 40.12 280 LEU A O 1
ATOM 1926 N N . ASN A 1 281 ? -30.642 14.754 31.629 1.00 40.41 281 ASN A N 1
ATOM 1927 C CA . ASN A 1 281 ? -30.501 14.912 33.080 1.00 40.41 281 ASN A CA 1
ATOM 1928 C C . ASN A 1 281 ? -31.808 14.563 33.804 1.00 40.41 281 ASN A C 1
ATOM 1930 O O . ASN A 1 281 ? -32.880 14.904 33.251 1.00 40.41 281 ASN A O 1
#

Organism: NCBI:txid449393

Radius of gyration: 23.78 Å; chains: 1; bounding box: 68×31×60 Å

pLDDT: mean 73.42, std 23.12, range [22.64, 98.81]

InterPro domains:
  IPR015943 WD40/YVTN repeat-like-containing domain superfamily [G3DSA:2.130.10.10] (3-163)

Foldseek 3Di:
DQEWDDDDLWIWDFALQAIWITNHNPPDTDGAAVVQVDQHRHFNYWDDDVLWIWTQGLRAIWIDSHNSNHTDGDAVVQPDQHRRFQEWDDDDLWIWTQHLRAIWIDSHNSNHTDGDAVVNVDLHRRFNYWDDDQQKIWTQHPSGIDIASADDDDDDDDDDTDDDAAAEQEEDDDDDHDFWPFGWHWYADQWAAAFKKKWKWKDFPFDNVGDIGTQDIDTHHRRNTDPDTGTDPQDAFHKMKIWMWIATNVRFIWIKIKMWGAHRVSTTGDIDHIDIDPTDD

Secondary structure (DSSP, 8-state):
--EEEEETTEEEEEETTEEEEESSTTSS-EEE-GGGT-S-S-EEEEEEETTEEEEEETTEEEEESSSSSS-EEE-GGGT-S-S-EEEEEEETTEEEEEETTEEEEESSSSSS-EEE-GGGT-S-S-EEEEEEETTEEEEEETTEEEEES------S-------SSSEEE--SS-------TTPEEEE--TTBPTT-EEEEEEEESS-TTS--EEEEEEE--TTS--SSPEEPPP--SEEEEEEEEEEBTTSSEEEEEEEEEE-TTS-EEEEPPPEEPPP--

Sequence (281 aa):
MLGVYAAGSAVYAATFDGLSISTNGGATFTNKTTVDGLGNNVAHGVYAAGSTVYAATDGGLSISADGGATFANKTTADGLGNNVVRGVYAAGSTVYAATNGGLSISADGGATFANKTTADGLGNNVVRGVYAAGSTVHAATNGGLSNSADCPSSATASSASSGTPGIFLAVNPALVGTSVTGAPIYCGAEGIQPNSAYTLSVQSVTNSALTRTVLDRGTVNSQGNLDERVWLGALNPGSYKIVMTGIHASGSQLVLTNYITVDATGSIGSVSAESQQPFLN

=== Feature glossary ===
A reading guide for the features in this record.

Start from the sequence.

  · Sequence gives the chain of amino acids in standard one-letter code (A=alanine, C=cysteine, …, Y=tyrosine), read N→C. It is the only feature that is directly encoded by the gene; all structural features are derived from the folded form of this sequence.

Fold it, and you get atomic coordinates and the backbone conformation that goes with them.

  · Structure coordinates are given as an mmCIF _atom_site loop: one row per atom with element, residue name, chain id, sequence number, and x/y/z position in Å. Only the four main-chain atoms per residue are included here; side chains are omitted to keep the record compact.

  · Backbone dihedral angles. Every residue except chain termini has a φ (preceding-C → N → Cα → C) and a ψ (N → Cα → C → next-N). They are reported in degrees following the IUPAC sign convention. Secondary structure is essentially a statement about which (φ, ψ) basin each residue occupies.

  · Eight-state secondary structure (DSSP): H is the canonical α-helix, G the tighter 3₁₀-helix, I the wider π-helix; E/B are β-structure, T and S are turns and bends, and '-' is everything else. DSSP derives these from the pattern of main-chain N–H···O=C hydrogen bonds, not from the sequence.

  · SS3 is a coarse helix/strand/coil call (letters a/b/c) made by the P-SEA algorithm from inter-Cα distances and dihedrals. It is less detailed than DSSP but needs only Cα positions.

Summarize the fold with a handful of shape descriptors and a per-residue structural alphabet.

  · Radius of gyration (Rg) is the root-mean-square distance of Cα atoms from their centroid — a single number for overall size and compactness. A globular domain of N residues has Rg ≈ 2.2·N^0.38 Å; an extended or disordered chain has a much larger Rg. The Cα contact count is the number of residue pairs whose Cα atoms are within 8 Å and are more than four positions apart in sequence — a standard proxy for tertiary packing density. The bounding box is the smallest axis-aligned box enclosing all Cα atoms.

  · 3Di is Foldseek's structural alphabet. Each residue is assigned one of twenty discrete states based on how its Cα sits relative to its spatial (not sequential) neighbors. Aligning 3Di strings finds structural homologs roughly as well as full 3D superposition, but orders of magnitude faster.

  · Solvent-accessible surface area (SASA) is the area in Å² traced out by the centre of a 1.4 Å probe sphere (a water molecule) rolled over the protein's van der Waals surface (Shrake–Rupley / Lee–Richards construction). Buried residues have near-zero SASA; fully exposed residues can exceed 200 Å². The total SASA scales roughly with the number of surface residues.

Ask how reliable the model is.

  · For AlphaFold models, the B-factor field carries pLDDT — the model's own estimate of local accuracy on a 0–100 scale. Regions with pLDDT<50 should be treated as essentially unmodeled; they often correspond to intrinsically disordered segments.

  · For experimental (PDB) structures, the B-factor (temperature factor) quantifies the positional spread of each atom in the crystal — a combination of thermal vibration and static disorder — in units of Å². High B-factors mark flexible loops or poorly resolved regions; low B-factors mark the rigid, well-ordered core.

  · Predicted Aligned Error (PAE) is an AlphaFold confidence matrix: entry (i, j) is the expected error in the position of residue j, in ångströms, when the prediction is superimposed on the true structure at residue i. Low PAE within a block of residues means that block is internally rigid and well-predicted; high PAE between two blocks means their relative placement is uncertain even if each block individually is confident.

Place it in context: what it resembles, what it is annotated as, and how it looks.

  · Structural nearest neighbors (via Foldseek easy-search vs the PDB). Reported per hit: target PDB id, E-value, and alignment TM-score. A TM-score above ~0.5 is the conventional threshold for 'same fold'.

  · Functional annotations link the protein to curated databases. InterPro entries identify conserved domains and families by matching the sequence against member-database signatures (Pfam, PROSITE, CDD, …). Gene Ontology (GO) terms describe molecular function, biological process, and cellular component in a controlled vocabulary. CATH places the structure in a hierarchical fold classification (Class/Architecture/Topology/Homologous-superfamily). The organism is the source species.

  · The contact map is a binary N×N matrix image: pixel (i, j) is dark where Cα_i and Cα_j are within 8 Å and |i−j|>4. Because the |i−j|>4 filter removes local helical contacts, off-diagonal stripes parallel to the main diagonal indicate parallel β-sheets; stripes perpendicular to it indicate antiparallel β-sheets. The Ramachandran plot scatters every residue's (φ, ψ) pair against the sterically allowed regions. The PAE heatmap renders the predicted-aligned-error matrix.

  · Six rendered views show the 3D structure from the faces of a cube — i.e. along ±x, ±y, ±z. Rendering representation is drawn randomly per protein from cartoon (secondary-structure ribbons), sticks (backbone bonds), or molecular surface; coloring is either N→C rainbow (blue at the N-terminus through red at the C-terminus) or one color per chain.